Protein AF-A0A382IPY6-F1 (afdb_monomer)

pLDDT: mean 84.63, std 11.11, range [52.34, 98.12]

Organism: NCBI:txid408172

Mean predicted aligned error: 11.1 Å

Radius of gyration: 22.11 Å; Cα contacts (8 Å, |Δi|>4): 225; chains: 1; bounding box: 64×34×56 Å

Solvent-accessible surface area (backbone atoms only — not comparable to full-atom values): 12698 Å² total; per-residue (Å²): 108,67,72,32,62,79,67,72,49,85,87,79,86,59,93,62,86,59,96,55,80,51,84,59,73,62,84,53,70,57,33,46,62,53,41,63,72,75,54,78,49,58,56,37,76,43,97,85,42,88,95,40,75,36,71,43,48,19,74,46,72,48,49,79,37,86,94,57,70,85,46,74,49,70,42,64,50,92,81,42,51,45,97,88,67,49,75,57,55,73,65,58,55,49,50,51,55,51,52,39,29,32,57,91,66,66,30,90,61,35,71,77,49,42,84,41,90,67,36,49,52,37,35,72,45,36,57,62,63,59,76,40,61,91,35,89,91,43,44,75,71,54,46,70,66,43,78,84,59,80,54,30,56,33,88,86,39,57,88,90,38,41,36,38,55,5,70,69,64,52,50,63,75,51,36,58,47,34,70,78,37,59,84,50,39,88,70,62,90,84,57,50,72,67,56,54,50,52,50,44,51,51,55,41,61,69,74,103

InterPro domains:
  IPR000914 Solute-binding protein family 5 domain [PF00496] (55-114)
  IPR039424 Solute-binding protein family 5 [PTHR30290] (7-121)

Secondary structure (DSSP, 8-state):
-HHHHHTT------SS--S---TTT---HHHHHHHHHH---SEEE-TTSTTPEEESSEEEEEESSSSS-SSEEEEE-TT-B-TTSPBP-HHHHHHHHHHHT-GGG--TTGGGGTTSTTHHHHHHT-HHHHTTTT-TTS-HHHHHHHTT---S--TTSPTTSSTTT-GGG--HHHHHHHHH-GGGS---TTS-HHHHHHHHHHHHHHH-

Structure (mmCIF, N/CA/C/O backbone):
data_AF-A0A382IPY6-F1
#
_entry.id   AF-A0A382IPY6-F1
#
loop_
_atom_site.group_PDB
_atom_site.id
_atom_site.type_symbol
_atom_site.label_atom_id
_atom_site.label_alt_id
_atom_site.label_comp_id
_atom_site.label_asym_id
_atom_site.label_entity_id
_atom_site.label_seq_id
_atom_site.pdbx_PDB_ins_code
_atom_site.Cartn_x
_atom_site.Cartn_y
_atom_site.Cartn_z
_atom_site.occupancy
_atom_site.B_iso_or_equiv
_atom_site.auth_seq_id
_atom_site.auth_comp_id
_atom_site.auth_asym_id
_atom_site.auth_atom_id
_atom_site.pdbx_PDB_model_num
ATOM 1 N N . VAL A 1 1 ? -37.379 -1.242 15.398 1.00 81.25 1 VAL A N 1
ATOM 2 C CA . VAL A 1 1 ? -36.415 -0.281 15.981 1.00 81.25 1 VAL A CA 1
ATOM 3 C C . VAL A 1 1 ? -36.260 -0.552 17.468 1.00 81.25 1 VAL A C 1
ATOM 5 O O . VAL A 1 1 ? -35.141 -0.791 17.884 1.00 81.25 1 VAL A O 1
ATOM 8 N N . ASP A 1 2 ? -37.357 -0.687 18.213 1.00 89.94 2 ASP A N 1
ATOM 9 C CA . ASP A 1 2 ? -37.342 -0.942 19.667 1.00 89.94 2 ASP A CA 1
ATOM 10 C C . ASP A 1 2 ? -36.490 -2.154 20.086 1.00 89.94 2 ASP A C 1
ATOM 12 O O . ASP A 1 2 ? -35.597 -2.017 20.914 1.00 89.94 2 ASP A O 1
ATOM 16 N N . ILE A 1 3 ? -36.638 -3.301 19.409 1.00 91.69 3 ILE A N 1
ATOM 17 C CA . ILE A 1 3 ? -35.800 -4.496 19.653 1.00 91.69 3 ILE A CA 1
ATOM 18 C C . ILE A 1 3 ? -34.304 -4.212 19.434 1.00 91.69 3 ILE A C 1
ATOM 20 O O . ILE A 1 3 ? -33.456 -4.765 20.128 1.00 91.69 3 ILE A O 1
ATOM 24 N N . ALA A 1 4 ? -33.962 -3.384 18.444 1.00 89.88 4 ALA A N 1
ATOM 25 C CA . ALA A 1 4 ? -32.573 -3.046 18.157 1.00 89.88 4 ALA A CA 1
ATOM 26 C C . ALA A 1 4 ? -32.008 -2.113 19.235 1.00 89.88 4 ALA A C 1
ATOM 28 O O . ALA A 1 4 ? -30.905 -2.352 19.718 1.00 89.88 4 ALA A O 1
ATOM 29 N N . SER A 1 5 ? -32.791 -1.124 19.677 1.00 91.50 5 SER A N 1
ATOM 30 C CA . SER A 1 5 ? -32.428 -0.230 20.780 1.00 91.50 5 SER A CA 1
ATOM 31 C C . SER A 1 5 ? -32.221 -0.982 22.094 1.00 91.50 5 SER A C 1
ATOM 33 O O . SER A 1 5 ? -31.202 -0.781 22.747 1.00 91.50 5 SER A O 1
ATOM 35 N N . GLU A 1 6 ? -33.123 -1.899 22.450 1.00 95.50 6 GLU A N 1
ATOM 36 C CA . GLU A 1 6 ? -32.992 -2.731 23.656 1.00 95.50 6 GLU A CA 1
ATOM 37 C C . GLU A 1 6 ? -31.757 -3.642 23.617 1.00 95.50 6 GLU A C 1
ATOM 39 O O . GLU A 1 6 ? -31.146 -3.908 24.649 1.00 95.50 6 GLU A O 1
ATOM 44 N N . LYS A 1 7 ? -31.366 -4.109 22.425 1.00 95.69 7 LYS A N 1
ATOM 45 C CA . LYS A 1 7 ? -30.227 -5.019 22.227 1.00 95.69 7 LYS A CA 1
ATOM 46 C C . LYS A 1 7 ? -28.906 -4.318 21.897 1.00 95.69 7 LYS A C 1
ATOM 48 O O . LYS A 1 7 ? -27.921 -5.006 21.642 1.00 95.69 7 LYS A O 1
ATOM 53 N N . GLY A 1 8 ? -28.867 -2.985 21.861 1.00 94.94 8 GLY A N 1
ATOM 54 C CA . GLY A 1 8 ? -27.663 -2.231 21.485 1.00 94.94 8 GLY A CA 1
ATOM 55 C C . GLY A 1 8 ? -27.232 -2.427 20.024 1.00 94.94 8 GLY A C 1
ATOM 56 O O . GLY A 1 8 ? -26.053 -2.306 19.703 1.00 94.94 8 GLY A O 1
ATOM 57 N N . ILE A 1 9 ? -28.172 -2.753 19.135 1.00 94.56 9 ILE A N 1
ATOM 58 C CA . ILE A 1 9 ? -27.929 -2.942 17.703 1.00 94.56 9 ILE A CA 1
ATOM 59 C C . ILE A 1 9 ? -28.102 -1.601 16.989 1.00 94.56 9 ILE A C 1
ATOM 61 O O . ILE A 1 9 ? -29.184 -1.009 16.998 1.00 94.56 9 ILE A O 1
ATOM 65 N N . LEU A 1 10 ? -27.050 -1.151 16.307 1.00 90.88 10 LEU A N 1
ATOM 66 C CA . LEU A 1 10 ? -27.124 -0.006 15.406 1.00 90.88 10 LEU A CA 1
ATOM 67 C C . LEU A 1 10 ? -27.698 -0.440 14.050 1.00 90.88 10 LEU A C 1
ATOM 69 O O . LEU A 1 10 ? -27.112 -1.272 13.362 1.00 90.88 10 LEU A O 1
ATOM 73 N N . ILE A 1 11 ? -28.821 0.158 13.646 1.00 90.50 11 ILE A N 1
ATOM 74 C CA . ILE A 1 11 ? -29.360 0.027 12.286 1.00 90.50 11 ILE A CA 1
ATOM 75 C C . ILE A 1 11 ? -28.920 1.254 11.491 1.00 90.50 11 ILE A C 1
ATOM 77 O O . ILE A 1 11 ? -29.399 2.360 11.737 1.00 90.50 11 ILE A O 1
ATOM 81 N N . MET A 1 12 ? -28.014 1.055 10.537 1.00 87.12 12 MET A N 1
ATOM 82 C CA . MET A 1 12 ? -27.537 2.107 9.643 1.00 87.12 12 MET A CA 1
ATOM 83 C C . MET A 1 12 ? -28.140 1.916 8.249 1.00 87.12 12 MET A C 1
ATOM 85 O O . MET A 1 12 ? -27.999 0.857 7.643 1.00 87.12 12 MET A O 1
ATOM 89 N N . GLY A 1 13 ? -28.819 2.941 7.735 1.00 89.75 13 GLY A N 1
ATOM 90 C CA . GLY A 1 13 ? -29.305 2.944 6.358 1.00 89.75 13 GLY A CA 1
ATOM 91 C C . GLY A 1 13 ? -28.182 3.311 5.391 1.00 89.75 13 GLY A C 1
ATOM 92 O O . GLY A 1 13 ? -27.604 4.386 5.519 1.00 89.75 13 GLY A O 1
ATOM 93 N N . ASN A 1 14 ? -27.900 2.453 4.407 1.00 90.00 14 ASN A N 1
ATOM 94 C CA . ASN A 1 14 ? -26.855 2.713 3.409 1.00 90.00 14 ASN A CA 1
ATOM 95 C C . ASN A 1 14 ? -27.371 3.376 2.120 1.00 90.00 14 ASN A C 1
ATOM 97 O O . ASN A 1 14 ? -26.609 3.559 1.185 1.00 90.00 14 ASN A O 1
ATOM 101 N N . THR A 1 15 ? -28.652 3.754 2.057 1.00 88.94 15 THR A N 1
ATOM 102 C CA . THR A 1 15 ? -29.350 4.341 0.889 1.00 88.94 15 THR A CA 1
ATOM 103 C C . THR A 1 15 ? -29.477 3.421 -0.334 1.00 88.94 15 THR A C 1
ATOM 105 O O . THR A 1 15 ? -30.583 3.269 -0.845 1.00 88.94 15 THR A O 1
ATOM 108 N N . ALA A 1 16 ? -28.394 2.797 -0.800 1.00 89.06 16 ALA A N 1
ATOM 109 C CA . ALA A 1 16 ? -28.378 1.881 -1.938 1.00 89.06 16 ALA A CA 1
ATOM 110 C C . ALA A 1 16 ? -27.354 0.748 -1.746 1.00 89.06 16 ALA A C 1
ATOM 112 O O . ALA A 1 16 ? -26.519 0.784 -0.837 1.00 89.06 16 ALA A O 1
ATOM 113 N N . GLU A 1 17 ? -27.435 -0.256 -2.620 1.00 90.38 17 GLU A N 1
ATOM 114 C CA . GLU A 1 17 ? -26.480 -1.365 -2.671 1.00 90.38 17 GLU A CA 1
ATOM 115 C C . GLU A 1 17 ? -25.080 -0.872 -3.085 1.00 90.38 17 GLU A C 1
ATOM 117 O O . GLU A 1 17 ? -24.969 -0.105 -4.051 1.00 90.38 17 GLU A O 1
ATOM 122 N N . PRO A 1 18 ? -24.008 -1.300 -2.390 1.00 91.00 18 PRO A N 1
ATOM 123 C CA . PRO A 1 18 ? -22.642 -0.974 -2.777 1.00 91.00 18 PRO A CA 1
ATOM 124 C C . PRO A 1 18 ? -22.270 -1.673 -4.090 1.00 91.00 18 PRO A C 1
ATOM 126 O O . PRO A 1 18 ? -22.595 -2.840 -4.308 1.00 91.00 18 PRO A O 1
ATOM 129 N N . LYS A 1 19 ? -21.518 -0.992 -4.959 1.00 89.25 19 LYS A N 1
ATOM 130 C CA . LYS A 1 19 ? -21.015 -1.591 -6.213 1.00 89.25 19 LYS A CA 1
ATOM 131 C C . LYS A 1 19 ? -19.895 -2.610 -5.990 1.00 89.25 19 LYS A C 1
ATOM 133 O O . LYS A 1 19 ? -19.582 -3.392 -6.882 1.00 89.25 19 LYS A O 1
ATOM 138 N N . GLY A 1 20 ? -19.275 -2.574 -4.817 1.00 92.19 20 GLY A N 1
ATOM 139 C CA . GLY A 1 20 ? -18.195 -3.452 -4.397 1.00 92.19 20 GLY A CA 1
ATOM 140 C C . GLY A 1 20 ? -17.728 -3.082 -2.993 1.00 92.19 20 GLY A C 1
ATOM 141 O O . GLY A 1 20 ? -18.180 -2.092 -2.422 1.00 92.19 20 GLY A O 1
ATOM 142 N N . LEU A 1 21 ? -16.821 -3.882 -2.438 1.00 93.00 21 LEU A N 1
ATOM 143 C CA . LEU A 1 21 ? -16.282 -3.684 -1.085 1.00 93.00 21 LEU A CA 1
ATOM 144 C C . LEU A 1 21 ? -14.749 -3.674 -1.056 1.00 93.00 21 LEU A C 1
ATOM 146 O O . LEU A 1 21 ? -14.151 -3.765 0.011 1.00 93.00 21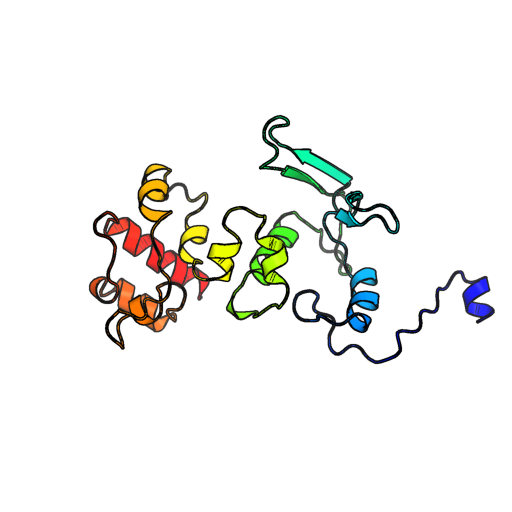 LEU A O 1
ATOM 150 N N . ASP A 1 22 ? -14.109 -3.574 -2.221 1.00 93.25 22 ASP A N 1
ATOM 151 C CA . ASP A 1 22 ? -12.658 -3.448 -2.310 1.00 93.25 22 ASP A CA 1
ATOM 152 C C . ASP A 1 22 ? -12.242 -1.996 -2.021 1.00 93.25 22 ASP A C 1
ATOM 154 O O . ASP A 1 22 ? -12.525 -1.116 -2.846 1.00 93.25 22 ASP A O 1
ATOM 158 N N . PRO A 1 23 ? -11.551 -1.730 -0.894 1.00 92.50 23 PRO A N 1
ATOM 159 C CA . PRO A 1 23 ? -11.191 -0.376 -0.482 1.00 92.50 23 PRO A CA 1
ATOM 160 C C . PRO A 1 23 ? -10.226 0.335 -1.436 1.00 92.50 23 PRO A C 1
ATOM 162 O O . PRO A 1 23 ? -10.088 1.550 -1.340 1.00 92.50 23 PRO A O 1
ATOM 165 N N . HIS A 1 24 ? -9.557 -0.378 -2.349 1.00 91.25 24 HIS A N 1
ATOM 166 C CA . HIS A 1 24 ? -8.677 0.246 -3.342 1.00 91.25 24 HIS A CA 1
ATOM 167 C C . HIS A 1 24 ? -9.353 0.506 -4.693 1.00 91.25 24 HIS A C 1
ATOM 169 O O . HIS A 1 24 ? -8.739 1.144 -5.545 1.00 91.25 24 HIS A O 1
ATOM 175 N N . ILE A 1 25 ? -10.578 0.025 -4.919 1.00 91.00 25 ILE A N 1
ATOM 176 C CA . ILE A 1 25 ? -11.289 0.189 -6.202 1.00 91.00 25 ILE A CA 1
ATOM 177 C C . ILE A 1 25 ? -12.480 1.131 -6.075 1.00 91.00 25 ILE A C 1
ATOM 179 O O . ILE A 1 25 ? -12.752 1.915 -6.980 1.00 91.00 25 ILE A O 1
ATOM 183 N N . VAL A 1 26 ? -13.222 1.049 -4.975 1.00 91.38 26 VAL A N 1
ATOM 184 C CA . VAL A 1 26 ? -14.436 1.851 -4.819 1.00 91.38 26 VAL A CA 1
ATOM 185 C C . VAL A 1 26 ? -14.116 3.277 -4.367 1.00 91.38 26 VAL A C 1
ATOM 187 O O . VAL A 1 26 ? -13.282 3.499 -3.494 1.00 91.38 26 VAL A O 1
ATOM 190 N N . SER A 1 27 ? -14.822 4.251 -4.939 1.00 86.56 27 SER A N 1
ATOM 191 C CA . SER A 1 27 ? -14.663 5.680 -4.623 1.00 86.56 27 SER A CA 1
ATOM 192 C C . SER A 1 27 ? -15.931 6.354 -4.100 1.00 86.56 27 SER A C 1
ATOM 194 O O . SER A 1 27 ? -15.937 7.543 -3.783 1.00 86.56 27 SER A O 1
ATOM 196 N N . GLY A 1 28 ? -17.018 5.593 -3.971 1.00 86.12 28 GLY A N 1
ATOM 197 C CA . GLY A 1 28 ? -18.291 6.098 -3.480 1.00 86.12 28 GLY A CA 1
ATOM 198 C C . GLY A 1 28 ? -18.363 6.211 -1.954 1.00 86.12 28 GLY A C 1
ATOM 199 O O . GLY A 1 28 ? -17.748 5.459 -1.189 1.00 86.12 28 GLY A O 1
ATOM 200 N N . VAL A 1 29 ? -19.173 7.172 -1.499 1.00 85.50 29 VAL A N 1
ATOM 201 C CA . VAL A 1 29 ? -19.476 7.386 -0.073 1.00 85.50 29 VAL A CA 1
ATOM 202 C C . VAL A 1 29 ? -20.266 6.207 0.510 1.00 85.50 29 VAL A C 1
ATOM 204 O O . VAL A 1 29 ? -20.050 5.829 1.658 1.00 85.50 29 VAL A O 1
ATOM 207 N N . LEU A 1 30 ? -21.151 5.600 -0.286 1.00 89.69 30 LEU A N 1
ATOM 208 C CA . LEU A 1 30 ? -22.014 4.491 0.134 1.00 89.69 30 LEU A CA 1
ATOM 209 C C . LEU A 1 30 ? -21.185 3.248 0.485 1.00 89.69 30 LEU A C 1
ATOM 211 O O . LEU A 1 30 ? -21.387 2.628 1.524 1.00 89.69 30 LEU A O 1
ATOM 215 N N . GLU A 1 31 ? -20.207 2.910 -0.352 1.00 92.25 31 GLU A N 1
ATOM 216 C CA . GLU A 1 31 ? -19.263 1.823 -0.100 1.00 92.25 31 GLU A CA 1
ATOM 217 C C . GLU A 1 31 ? -18.363 2.150 1.096 1.00 92.25 31 GLU A C 1
ATOM 219 O O . GLU A 1 31 ? -18.119 1.292 1.943 1.00 92.25 31 GLU A O 1
ATOM 224 N N . SER A 1 32 ? -17.925 3.410 1.214 1.00 88.88 32 SER A N 1
ATOM 225 C CA . SER A 1 32 ? -17.073 3.868 2.318 1.00 88.88 32 SER A CA 1
ATOM 226 C C . SER A 1 32 ? -17.712 3.667 3.695 1.00 88.88 32 SER A C 1
ATOM 228 O O . SER A 1 32 ? -16.995 3.356 4.646 1.00 88.88 32 SER A O 1
ATOM 230 N N . ASN A 1 33 ? -19.036 3.813 3.822 1.00 89.12 33 ASN A N 1
ATOM 231 C CA . ASN A 1 33 ? -19.747 3.561 5.082 1.00 89.12 33 ASN A CA 1
ATOM 232 C C . ASN A 1 33 ? -19.585 2.108 5.545 1.00 89.12 33 ASN A C 1
ATOM 234 O O . ASN A 1 33 ? -19.323 1.855 6.719 1.00 89.12 33 ASN A O 1
ATOM 238 N N . VAL A 1 34 ? -19.703 1.163 4.611 1.00 92.75 34 VAL A N 1
ATOM 239 C CA . VAL A 1 34 ? -19.561 -0.270 4.890 1.00 92.75 34 VAL A CA 1
ATOM 240 C C . VAL A 1 34 ? -18.090 -0.626 5.105 1.00 92.75 34 VAL A C 1
ATOM 242 O O . VAL A 1 34 ? -17.744 -1.288 6.077 1.00 92.75 34 VAL A O 1
ATOM 245 N N . ILE A 1 35 ? -17.195 -0.130 4.251 1.00 94.00 35 ILE A N 1
ATOM 246 C CA . ILE A 1 35 ? -15.755 -0.412 4.313 1.00 94.00 35 ILE A CA 1
ATOM 247 C C . ILE A 1 35 ? -15.137 0.068 5.624 1.00 94.00 35 ILE A C 1
ATOM 249 O O . ILE A 1 35 ? -14.343 -0.660 6.211 1.00 94.00 35 ILE A O 1
ATOM 253 N N . ARG A 1 36 ? -15.532 1.241 6.134 1.00 90.25 36 ARG A N 1
ATOM 254 C CA . ARG A 1 36 ? -15.065 1.744 7.440 1.00 90.25 36 ARG A CA 1
ATOM 255 C C . ARG A 1 36 ? -15.523 0.887 8.622 1.00 90.25 36 ARG A C 1
ATOM 257 O O . ARG A 1 36 ? -14.923 0.983 9.685 1.00 90.25 36 ARG A O 1
ATOM 264 N N . ALA A 1 37 ? -16.573 0.083 8.454 1.00 90.56 37 ALA A N 1
ATOM 265 C CA . ALA A 1 37 ? -17.007 -0.885 9.457 1.00 90.56 37 ALA A CA 1
ATOM 266 C C . ALA A 1 37 ? -16.286 -2.240 9.325 1.00 90.56 37 ALA A C 1
ATOM 268 O O . ALA A 1 37 ? -16.208 -2.980 10.302 1.00 90.56 37 ALA A O 1
ATOM 269 N N . LEU A 1 38 ? -15.775 -2.570 8.133 1.00 93.62 38 LEU A N 1
ATOM 270 C CA . LEU A 1 38 ? -15.114 -3.847 7.838 1.00 93.62 38 LEU A CA 1
ATOM 271 C C . LEU A 1 38 ? -13.589 -3.801 7.993 1.00 93.62 38 LEU A C 1
ATOM 273 O O . LEU A 1 38 ? -12.984 -4.812 8.341 1.00 93.62 38 LEU A O 1
ATOM 277 N N . PHE A 1 39 ? -12.970 -2.656 7.711 1.00 94.75 39 PHE A N 1
ATOM 278 C CA . PHE A 1 39 ? -11.520 -2.503 7.642 1.00 94.75 39 PHE A CA 1
ATOM 279 C C . PHE A 1 39 ? -11.015 -1.415 8.584 1.00 94.75 39 PHE A C 1
ATOM 281 O O . PHE A 1 39 ? -11.679 -0.410 8.835 1.00 94.75 39 PHE A O 1
ATOM 288 N N . GLU A 1 40 ? -9.781 -1.595 9.044 1.00 94.56 40 GLU A N 1
ATOM 289 C CA . GLU A 1 40 ? -9.090 -0.673 9.936 1.00 94.56 40 GLU A CA 1
ATOM 290 C C . GLU A 1 40 ? -7.685 -0.379 9.389 1.00 94.56 40 GLU A C 1
ATOM 292 O O . GLU A 1 40 ? -6.958 -1.285 8.985 1.00 94.56 40 GLU A O 1
ATOM 297 N N . GLY A 1 41 ? -7.302 0.900 9.350 1.00 94.88 41 GLY A N 1
ATOM 298 C CA . GLY A 1 41 ? -5.965 1.327 8.932 1.00 94.88 41 GLY A CA 1
ATOM 299 C C . GLY A 1 41 ? -4.948 1.320 10.079 1.00 94.88 41 GLY A C 1
ATOM 300 O O . GLY A 1 41 ? -5.257 0.973 11.219 1.00 94.88 41 GLY A O 1
ATOM 301 N N . LEU A 1 42 ? -3.721 1.780 9.803 1.00 96.94 42 LEU A N 1
ATOM 302 C CA . LEU A 1 42 ? -2.726 2.031 10.858 1.00 96.94 42 LEU A CA 1
ATOM 303 C C . LEU A 1 42 ? -3.249 3.057 11.875 1.00 96.94 42 LEU A C 1
ATOM 305 O O . LEU A 1 42 ? -3.145 2.847 13.082 1.00 96.94 42 LEU A O 1
ATOM 309 N N . VAL A 1 43 ? -3.832 4.146 11.371 1.00 95.75 43 VAL A N 1
ATOM 310 C CA . VAL A 1 43 ? -4.409 5.253 12.142 1.00 95.75 43 VAL A CA 1
ATOM 311 C C . VAL A 1 43 ? -5.742 5.685 11.528 1.00 95.75 43 VAL A C 1
ATOM 313 O O . VAL A 1 43 ? -5.986 5.459 10.341 1.00 95.75 43 VAL A O 1
ATOM 316 N N . GLY A 1 44 ? -6.596 6.319 12.328 1.00 93.00 44 GLY A N 1
ATOM 317 C CA . GLY A 1 44 ? -7.856 6.929 11.902 1.00 93.00 44 GLY A CA 1
ATOM 318 C C . GLY A 1 44 ? -7.819 8.455 11.989 1.00 93.00 44 GLY A C 1
ATOM 319 O O . GLY A 1 44 ? -7.032 9.026 12.739 1.00 93.00 44 GLY A O 1
ATOM 320 N N . ALA A 1 45 ? -8.686 9.136 11.242 1.00 90.56 45 ALA A N 1
ATOM 321 C CA . ALA A 1 45 ? -8.875 10.579 11.386 1.00 90.56 45 ALA A CA 1
ATOM 322 C C . ALA A 1 45 ? -9.774 10.889 12.593 1.00 90.56 45 ALA A C 1
ATOM 324 O O . ALA A 1 45 ? -10.757 10.185 12.837 1.00 90.56 45 ALA A O 1
ATOM 325 N N . HIS A 1 46 ? -9.475 11.958 13.332 1.00 93.50 46 HIS A N 1
ATOM 326 C CA . HIS A 1 46 ? -10.376 12.439 14.375 1.00 93.50 46 HIS A CA 1
ATOM 327 C C . HIS A 1 46 ? -11.672 12.991 13.747 1.00 93.50 46 HIS A C 1
ATOM 329 O O . HIS A 1 46 ? -11.597 13.789 12.815 1.00 93.50 46 HIS A O 1
ATOM 335 N N . PRO A 1 47 ? -12.865 12.651 14.272 1.00 90.12 47 PRO A N 1
ATOM 336 C CA . PRO A 1 47 ? -14.146 13.009 13.646 1.00 90.12 47 PRO A CA 1
ATOM 337 C C . PRO A 1 47 ? -14.454 14.516 13.629 1.00 90.12 47 PRO A C 1
ATOM 339 O O . PRO A 1 47 ? -15.385 14.947 12.960 1.00 90.12 47 PRO A O 1
ATOM 342 N N . SER A 1 48 ? -13.709 15.314 14.395 1.00 93.38 48 SER A N 1
ATOM 343 C CA . SER A 1 48 ? -13.939 16.761 14.547 1.00 93.38 48 SER A CA 1
ATOM 344 C C . SER A 1 48 ? -12.679 17.626 14.646 1.00 93.38 48 SER A C 1
ATOM 346 O O . SER A 1 48 ? -12.787 18.820 14.914 1.00 93.38 48 SER A O 1
ATOM 348 N N . LYS A 1 49 ? -11.480 17.046 14.502 1.00 94.69 49 LYS A N 1
ATOM 349 C CA . LYS A 1 49 ? -10.214 17.784 14.651 1.00 94.69 49 LYS A CA 1
ATOM 350 C C . LYS A 1 49 ? -9.269 17.425 13.518 1.00 94.69 49 LYS A C 1
ATOM 352 O O . LYS A 1 49 ? -8.674 16.350 13.521 1.00 94.69 49 LYS A O 1
ATOM 357 N N . ASP A 1 50 ? -9.110 18.345 12.585 1.00 91.94 50 ASP A N 1
ATOM 358 C CA . ASP A 1 50 ? -8.226 18.143 11.445 1.00 91.94 50 ASP A CA 1
ATOM 359 C C . ASP A 1 50 ? -6.771 17.959 11.891 1.00 91.94 50 ASP A C 1
ATOM 361 O O . ASP A 1 50 ? -6.314 18.542 12.877 1.00 91.94 50 ASP A O 1
ATOM 365 N N . GLY A 1 51 ? -6.045 17.096 11.179 1.00 88.06 51 GLY A N 1
ATOM 366 C CA . GLY A 1 51 ? -4.643 16.778 11.467 1.00 88.06 51 GLY A CA 1
ATOM 367 C C . GLY A 1 51 ? -4.410 15.920 12.716 1.00 88.06 51 GLY A C 1
ATOM 368 O O . GLY A 1 51 ? -3.272 15.539 12.983 1.00 88.06 51 GLY A O 1
ATOM 369 N N . VAL A 1 52 ? -5.457 15.576 13.474 1.00 93.81 52 VAL A N 1
ATOM 370 C CA . VAL A 1 52 ? -5.342 14.684 14.632 1.00 93.81 52 VAL A CA 1
ATOM 371 C C . VAL A 1 52 ? -5.578 13.241 14.196 1.00 93.81 52 VAL A C 1
ATOM 373 O O . VAL A 1 52 ? -6.671 12.876 13.761 1.00 93.81 52 VAL A O 1
ATOM 376 N N . ALA A 1 53 ? -4.546 12.413 14.353 1.00 93.62 53 ALA 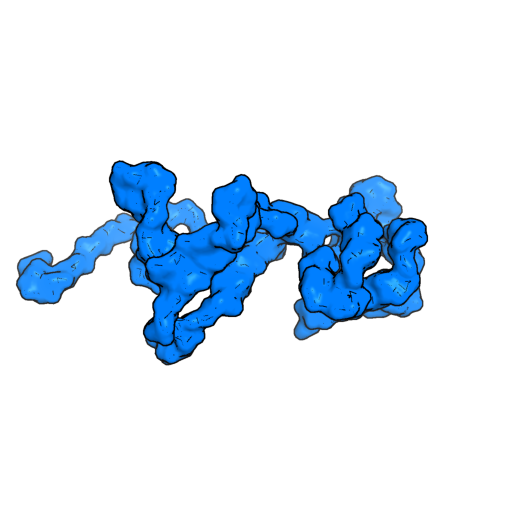A N 1
ATOM 377 C CA . ALA A 1 53 ? -4.619 10.976 14.134 1.00 93.62 53 ALA A CA 1
ATOM 378 C C . ALA A 1 53 ? -5.038 10.246 15.421 1.00 93.62 53 ALA A C 1
ATOM 380 O O . ALA A 1 53 ? -4.476 10.471 16.495 1.00 93.62 53 ALA A O 1
ATOM 381 N N . LEU A 1 54 ? -6.019 9.359 15.298 1.00 95.31 54 LEU A N 1
ATOM 382 C CA . LEU A 1 54 ? -6.446 8.411 16.320 1.00 95.31 54 LEU A CA 1
ATOM 383 C C . LEU A 1 54 ? -5.793 7.041 16.076 1.00 95.31 54 LEU A C 1
ATOM 385 O O . LEU A 1 54 ? -5.518 6.701 14.922 1.00 95.31 54 LEU A O 1
ATOM 389 N N . PRO A 1 55 ? -5.563 6.231 17.124 1.00 96.00 55 PRO A N 1
ATOM 390 C CA . PRO A 1 55 ? -5.130 4.849 16.950 1.00 96.00 55 PRO A CA 1
ATOM 391 C C . PRO A 1 55 ? -6.114 4.051 16.087 1.00 96.00 55 PRO A C 1
ATOM 393 O O . PRO A 1 55 ? -7.323 4.142 16.290 1.00 96.00 55 PRO A O 1
ATOM 396 N N . GLY A 1 56 ? -5.580 3.281 15.141 1.00 95.31 56 GLY A N 1
ATOM 397 C CA . GLY A 1 56 ? -6.268 2.153 14.511 1.00 95.31 56 GLY A CA 1
ATOM 398 C C . GLY A 1 56 ? -5.590 0.866 14.970 1.00 95.31 56 GLY A C 1
ATOM 399 O O . GLY A 1 56 ? -5.435 0.623 16.169 1.00 95.31 56 GLY A O 1
ATOM 400 N N . VAL A 1 57 ? -5.048 0.092 14.028 1.00 97.50 57 VAL A N 1
ATOM 401 C CA . VAL A 1 57 ? -4.202 -1.065 14.366 1.00 97.50 57 VAL A CA 1
ATOM 402 C C . VAL A 1 57 ? -2.898 -0.637 15.056 1.00 97.50 57 VAL A C 1
ATOM 404 O O . VAL A 1 57 ? -2.372 -1.367 15.903 1.00 97.50 57 VAL A O 1
ATOM 407 N N . ALA A 1 58 ? -2.361 0.544 14.729 1.00 98.12 58 ALA A N 1
ATOM 408 C CA . ALA A 1 58 ? -1.188 1.081 15.405 1.00 98.12 58 ALA A CA 1
ATOM 409 C C . ALA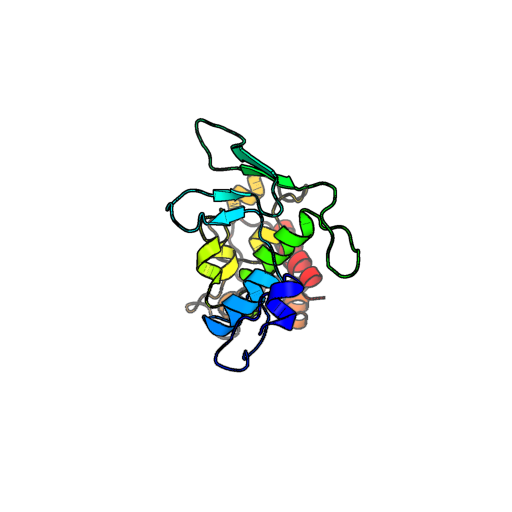 A 1 58 ? -1.577 1.762 16.726 1.00 98.12 58 ALA A C 1
ATOM 411 O O . ALA A 1 58 ? -2.295 2.759 16.757 1.00 98.12 58 ALA A O 1
ATOM 412 N N . THR A 1 59 ? -1.023 1.259 17.828 1.00 95.81 59 THR A N 1
ATOM 413 C CA . THR A 1 59 ? -1.231 1.796 19.188 1.00 95.81 59 THR A CA 1
ATOM 414 C C . THR A 1 59 ? -0.299 2.960 19.514 1.00 95.81 59 THR A C 1
ATOM 416 O O . THR A 1 59 ? -0.570 3.758 20.409 1.00 95.81 59 THR A O 1
ATOM 419 N N . LYS A 1 60 ? 0.828 3.049 18.803 1.00 96.56 60 LYS A N 1
ATOM 420 C CA . LYS A 1 60 ? 1.820 4.114 18.939 1.00 96.56 60 LYS A CA 1
ATOM 421 C C . LYS A 1 60 ? 2.552 4.298 17.621 1.00 96.56 60 LYS A C 1
ATOM 423 O O . LYS A 1 60 ? 2.879 3.314 16.962 1.00 96.56 60 LYS A O 1
ATOM 428 N N . TRP A 1 61 ? 2.888 5.535 17.292 1.00 96.62 61 TRP A N 1
ATOM 429 C CA . TRP A 1 61 ? 3.785 5.864 16.193 1.00 96.62 61 TRP A CA 1
ATOM 430 C C . TRP A 1 61 ? 4.726 6.990 16.603 1.00 96.62 61 TRP A C 1
ATOM 432 O O . TRP A 1 61 ? 4.399 7.801 17.471 1.00 96.62 61 TRP A O 1
ATOM 442 N N . TYR A 1 62 ? 5.933 6.988 16.055 1.00 96.50 62 TYR A N 1
ATOM 443 C CA . TYR A 1 62 ? 6.947 7.999 16.340 1.00 96.50 62 TYR A CA 1
ATOM 444 C C . TYR A 1 62 ? 7.940 8.079 15.184 1.00 96.50 62 TYR A C 1
ATOM 446 O O . TYR A 1 62 ? 8.187 7.058 14.531 1.00 96.50 62 TYR A O 1
ATOM 454 N N . PRO A 1 63 ? 8.511 9.265 14.924 1.00 96.62 63 PRO A N 1
ATOM 455 C CA . PRO A 1 63 ? 9.551 9.384 13.926 1.00 96.62 63 PRO A CA 1
ATOM 456 C C . PRO A 1 63 ? 10.828 8.697 14.423 1.00 96.62 63 PRO A C 1
ATOM 458 O O . PRO A 1 63 ? 11.116 8.694 15.623 1.00 96.62 63 PRO A O 1
ATOM 461 N N . VAL A 1 64 ? 11.609 8.132 13.505 1.00 95.88 64 VAL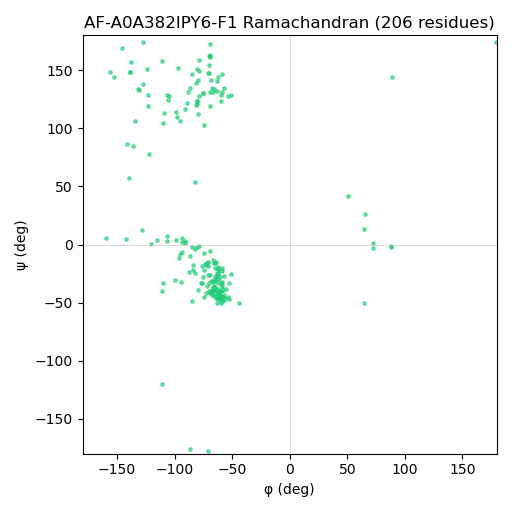 A N 1
ATOM 462 C CA . VAL A 1 64 ? 12.947 7.593 13.810 1.00 95.88 64 VAL A CA 1
ATOM 463 C C . VAL A 1 64 ? 13.887 8.724 14.228 1.00 95.88 64 VAL A C 1
ATOM 465 O O . VAL A 1 64 ? 14.668 8.569 15.165 1.00 95.88 64 VAL A O 1
ATOM 468 N N . ASN A 1 65 ? 13.763 9.882 13.574 1.00 93.88 65 ASN A N 1
ATOM 469 C CA . ASN A 1 65 ? 14.456 11.116 13.919 1.00 93.88 65 ASN A CA 1
ATOM 470 C C . ASN A 1 65 ? 13.435 12.241 14.161 1.00 93.88 65 ASN A C 1
ATOM 472 O O . ASN A 1 65 ? 12.690 12.620 13.261 1.00 93.88 65 ASN A O 1
ATOM 476 N N . SER A 1 66 ? 13.409 12.804 15.369 1.00 93.75 66 SER A N 1
ATOM 477 C CA . SER A 1 66 ? 12.478 13.880 15.733 1.00 93.75 66 SER A CA 1
ATOM 478 C C . SER A 1 66 ? 12.759 15.218 15.045 1.00 93.75 66 SER A C 1
ATOM 480 O O . SER A 1 66 ? 11.838 16.011 14.882 1.00 93.75 66 SER A O 1
ATOM 482 N N . GLU A 1 67 ? 14.004 15.481 14.649 1.00 94.94 67 GLU A N 1
ATOM 483 C CA . GLU A 1 67 ? 14.400 16.713 13.950 1.00 94.94 67 GLU A CA 1
ATOM 484 C C . GLU A 1 67 ? 14.117 16.632 12.445 1.00 94.94 67 GLU A C 1
ATOM 486 O O . GLU A 1 67 ? 13.922 17.649 11.780 1.00 94.94 67 GLU A O 1
ATOM 491 N N . ARG A 1 68 ? 14.068 15.408 11.908 1.00 92.31 68 ARG A N 1
ATOM 492 C CA . ARG A 1 68 ? 13.775 15.109 10.507 1.00 92.31 68 ARG A CA 1
ATOM 493 C C . ARG A 1 68 ? 12.797 13.928 10.433 1.00 92.31 68 ARG A C 1
ATOM 495 O O . ARG A 1 68 ? 13.233 12.788 10.296 1.00 92.31 68 ARG A O 1
ATOM 502 N N . PRO A 1 69 ? 11.482 14.178 10.548 1.00 88.31 69 PRO A N 1
ATOM 503 C CA . PRO A 1 69 ? 10.471 13.127 10.653 1.00 88.31 69 PRO A CA 1
ATOM 504 C C . PRO A 1 69 ? 10.075 12.551 9.280 1.00 88.31 69 PRO A C 1
ATOM 506 O O . PRO A 1 69 ? 8.896 12.536 8.924 1.00 88.31 69 PRO A O 1
ATOM 509 N N . ASP A 1 70 ? 11.053 12.098 8.490 1.00 91.56 70 ASP A N 1
ATOM 510 C CA . ASP A 1 70 ? 10.842 11.477 7.170 1.00 91.56 70 ASP A CA 1
ATOM 511 C C . ASP A 1 70 ? 10.748 9.941 7.212 1.00 91.56 70 ASP A C 1
ATOM 513 O O . ASP A 1 70 ? 10.390 9.315 6.216 1.00 91.56 70 ASP A O 1
ATOM 517 N N . GLU A 1 71 ? 10.994 9.336 8.374 1.00 95.38 71 GLU A N 1
ATOM 518 C CA . GLU A 1 71 ? 10.800 7.911 8.638 1.00 95.38 71 GLU A CA 1
ATOM 519 C C . GLU A 1 71 ? 10.023 7.716 9.943 1.00 95.38 71 GLU A C 1
ATOM 521 O O . GLU A 1 71 ? 10.337 8.335 10.962 1.00 95.38 71 GLU A O 1
ATOM 526 N N . TRP A 1 72 ? 9.011 6.846 9.919 1.00 95.38 72 TRP A N 1
ATOM 527 C CA . TRP A 1 72 ? 8.093 6.610 11.034 1.00 95.38 72 TRP A CA 1
ATOM 528 C C . TRP A 1 72 ? 8.007 5.127 11.380 1.00 95.38 72 TRP A C 1
ATOM 530 O O . TRP A 1 72 ? 7.887 4.279 10.499 1.00 95.38 72 TRP A O 1
ATOM 540 N N . ILE A 1 73 ? 7.998 4.824 12.677 1.00 97.19 73 ILE A N 1
ATOM 541 C CA . ILE A 1 73 ? 7.759 3.476 13.198 1.00 97.19 73 ILE A CA 1
ATOM 542 C C . ILE A 1 73 ? 6.350 3.417 13.773 1.00 97.19 73 ILE A C 1
ATOM 544 O O . ILE A 1 73 ? 6.009 4.212 14.648 1.00 97.19 73 ILE A O 1
ATOM 548 N N . PHE A 1 74 ? 5.567 2.429 13.342 1.00 97.88 74 PHE A N 1
ATOM 549 C CA . PHE A 1 74 ? 4.243 2.117 13.881 1.00 97.88 74 PHE A CA 1
ATOM 550 C C . PHE A 1 74 ? 4.304 0.836 14.721 1.00 97.88 74 PHE A C 1
ATOM 552 O O . PHE A 1 74 ? 4.794 -0.197 14.270 1.00 97.88 74 PHE A O 1
ATOM 559 N N . LYS A 1 75 ? 3.797 0.888 15.956 1.00 97.81 75 LYS A N 1
ATOM 560 C CA . LYS A 1 75 ? 3.649 -0.276 16.839 1.00 97.81 75 LYS A CA 1
ATOM 561 C C . LYS A 1 75 ? 2.239 -0.836 16.724 1.00 97.81 75 LYS A C 1
ATOM 563 O O . LYS A 1 75 ? 1.297 -0.246 17.254 1.00 97.81 75 LYS A O 1
ATOM 568 N N . LEU A 1 76 ? 2.113 -1.978 16.059 1.00 97.62 76 LEU A N 1
ATOM 569 C CA . LEU A 1 76 ? 0.841 -2.682 15.897 1.00 97.62 76 LEU A CA 1
ATOM 570 C C . LEU A 1 76 ? 0.382 -3.303 17.227 1.00 97.62 76 LEU A C 1
ATOM 572 O O . LEU A 1 76 ? 1.214 -3.703 18.051 1.00 97.62 76 LEU A O 1
ATOM 576 N N . ARG A 1 77 ? -0.935 -3.374 17.453 1.00 96.06 77 ARG A N 1
ATOM 577 C CA . ARG A 1 77 ? -1.506 -4.140 18.575 1.00 96.06 77 ARG A CA 1
ATOM 578 C C . ARG A 1 77 ? -1.174 -5.631 18.409 1.00 96.06 77 ARG A C 1
ATOM 580 O O . ARG A 1 77 ? -1.171 -6.149 17.297 1.00 96.06 77 ARG A O 1
ATOM 587 N N . LYS A 1 78 ? -0.852 -6.318 19.509 1.00 94.81 78 LYS A N 1
ATOM 588 C CA . LYS A 1 78 ? -0.349 -7.710 19.479 1.00 94.81 78 LYS A CA 1
ATOM 589 C C . LYS A 1 78 ? -1.429 -8.758 19.216 1.00 94.81 78 LYS A C 1
ATOM 591 O O . LYS A 1 78 ? -1.111 -9.891 18.886 1.00 94.81 78 LYS A O 1
ATOM 596 N N . ASP A 1 79 ? -2.677 -8.380 19.424 1.00 95.75 79 ASP A N 1
ATOM 597 C CA . ASP A 1 79 ? -3.876 -9.195 19.279 1.00 95.75 79 ASP A CA 1
ATOM 598 C C . ASP A 1 79 ? -4.591 -8.956 17.940 1.00 95.75 79 ASP A C 1
ATOM 600 O O . ASP A 1 79 ? -5.655 -9.533 17.714 1.00 95.75 79 ASP A O 1
ATOM 604 N N . ALA A 1 80 ? -4.016 -8.130 17.049 1.00 96.12 80 ALA A N 1
ATOM 605 C CA . ALA A 1 80 ? -4.583 -7.857 15.735 1.00 96.12 80 ALA A CA 1
ATOM 606 C C . ALA A 1 80 ? -4.716 -9.150 14.929 1.00 96.12 80 ALA A C 1
ATOM 608 O O . ALA A 1 80 ? -3.733 -9.848 14.682 1.00 96.12 80 ALA A O 1
ATOM 609 N N . GLN A 1 81 ? -5.937 -9.428 14.491 1.00 97.25 81 GLN A N 1
ATOM 610 C CA . GLN A 1 81 ? -6.276 -10.576 13.667 1.00 97.25 81 GLN A CA 1
ATOM 611 C C . GLN A 1 81 ? -7.265 -10.141 12.593 1.00 97.25 81 GLN A C 1
ATOM 613 O O . GLN A 1 81 ? -8.080 -9.238 12.807 1.00 97.25 81 GLN A O 1
ATOM 618 N N . TRP A 1 82 ? -7.189 -10.800 11.448 1.00 96.56 82 TRP A N 1
ATOM 619 C CA . TRP A 1 82 ? -8.243 -10.798 10.451 1.00 96.56 82 TRP A CA 1
ATOM 620 C C . TRP A 1 82 ? -9.464 -11.563 10.975 1.00 96.56 82 TRP A C 1
ATOM 622 O O . TRP A 1 82 ? -9.389 -12.321 11.943 1.00 96.56 82 TRP A O 1
ATOM 632 N N . SER A 1 83 ? -10.619 -11.364 10.343 1.00 96.38 83 SER A N 1
ATOM 633 C CA . SER A 1 83 ? -11.879 -11.996 10.761 1.00 96.38 83 SER A CA 1
ATOM 634 C C . SER A 1 83 ? -11.884 -13.524 10.631 1.00 96.38 83 SER A C 1
ATOM 636 O O . SER A 1 83 ? -12.733 -14.181 11.230 1.00 96.38 83 SER A O 1
ATOM 638 N N . ASP A 1 84 ? -10.935 -14.092 9.885 1.00 95.94 84 ASP A N 1
ATOM 639 C CA . ASP A 1 84 ? -10.693 -15.532 9.763 1.00 95.94 84 ASP A CA 1
ATOM 640 C C . ASP A 1 84 ? -9.795 -16.101 10.884 1.00 95.94 84 ASP A C 1
ATOM 642 O O . ASP A 1 84 ? -9.563 -17.308 10.937 1.00 95.94 84 ASP A O 1
ATOM 646 N N . GLY A 1 85 ? -9.302 -15.248 11.790 1.00 96.44 85 GLY A N 1
ATOM 647 C CA . GLY A 1 85 ? -8.394 -15.607 12.880 1.00 96.44 85 GLY A CA 1
ATOM 648 C C . GLY A 1 85 ? -6.908 -15.555 12.513 1.00 96.44 85 GLY A C 1
ATOM 649 O O . GLY A 1 85 ? -6.062 -15.785 13.378 1.00 96.44 85 GLY A O 1
ATOM 650 N N . THR A 1 86 ? -6.555 -15.231 11.266 1.00 96.25 86 THR A N 1
ATOM 651 C CA . THR A 1 86 ? -5.157 -15.060 10.859 1.00 96.25 86 THR A CA 1
ATOM 652 C C . THR A 1 86 ? -4.564 -13.836 11.553 1.00 96.25 86 THR A C 1
ATOM 654 O O . THR A 1 86 ? -5.153 -12.756 11.542 1.00 96.25 86 THR A O 1
ATOM 657 N N . ALA A 1 87 ? -3.384 -13.980 12.158 1.00 96.44 87 ALA A N 1
ATOM 658 C CA . ALA A 1 87 ? -2.695 -12.860 12.794 1.00 96.44 87 ALA A CA 1
ATOM 659 C C . ALA A 1 87 ? -2.327 -11.786 11.760 1.00 96.44 87 ALA A C 1
ATOM 661 O O . ALA A 1 87 ? -1.751 -12.095 10.719 1.00 96.44 87 ALA A O 1
ATOM 662 N N . LEU A 1 88 ? -2.629 -10.528 12.075 1.00 96.62 88 LEU A N 1
ATOM 663 C CA . LEU A 1 88 ? -2.304 -9.385 11.229 1.00 96.62 88 LEU A CA 1
ATOM 664 C C . LEU A 1 88 ? -0.887 -8.889 11.538 1.00 96.62 88 LEU A C 1
ATOM 666 O O . LEU A 1 88 ? -0.493 -8.725 12.696 1.00 96.62 88 LEU A O 1
ATOM 670 N N . THR A 1 89 ? -0.115 -8.628 10.489 1.00 92.12 89 THR A N 1
ATOM 671 C CA . THR A 1 89 ? 1.309 -8.288 10.545 1.00 92.12 89 THR A CA 1
ATOM 672 C C . THR A 1 89 ? 1.629 -7.001 9.779 1.00 92.12 89 THR A C 1
ATOM 674 O O . THR A 1 89 ? 0.787 -6.410 9.107 1.00 92.12 89 THR A O 1
ATOM 677 N N . ALA A 1 90 ? 2.880 -6.539 9.870 1.00 93.25 90 ALA A N 1
ATOM 678 C CA . ALA A 1 90 ? 3.347 -5.398 9.082 1.00 93.25 90 ALA A CA 1
ATOM 679 C C . ALA A 1 90 ? 3.344 -5.678 7.565 1.00 93.25 90 ALA A C 1
ATOM 681 O O . ALA A 1 90 ? 3.171 -4.747 6.778 1.00 93.25 90 ALA A O 1
ATOM 682 N N . GLU A 1 91 ? 3.489 -6.944 7.162 1.00 89.38 91 GLU A N 1
ATOM 683 C CA . GLU A 1 91 ? 3.480 -7.354 5.753 1.00 89.38 91 GLU A CA 1
ATOM 684 C C . GLU A 1 91 ? 2.112 -7.124 5.098 1.00 89.38 91 GLU A C 1
ATOM 686 O O . GLU A 1 91 ? 2.050 -6.771 3.925 1.00 89.38 91 GLU A O 1
ATOM 691 N N . ASP A 1 92 ? 1.014 -7.213 5.857 1.00 91.94 92 ASP A N 1
ATOM 692 C CA . ASP A 1 92 ? -0.333 -6.944 5.341 1.00 91.94 92 ASP A CA 1
ATOM 693 C C . ASP A 1 92 ? -0.500 -5.474 4.922 1.00 91.94 92 ASP A C 1
ATOM 695 O O . ASP A 1 92 ? -1.092 -5.164 3.885 1.00 91.94 92 ASP A O 1
ATOM 699 N N . PHE A 1 93 ? 0.081 -4.548 5.692 1.00 95.06 93 PHE A N 1
ATOM 700 C CA . PHE A 1 93 ? 0.106 -3.129 5.332 1.00 95.06 93 PHE A CA 1
ATOM 701 C C . PHE A 1 93 ? 1.032 -2.859 4.148 1.00 95.06 93 PHE A C 1
ATOM 703 O O . PHE A 1 93 ? 0.673 -2.074 3.267 1.00 95.06 93 PHE A O 1
ATOM 710 N N . LEU A 1 94 ? 2.197 -3.516 4.101 1.00 87.50 94 LEU A N 1
ATOM 711 C CA . LEU A 1 94 ? 3.109 -3.411 2.964 1.00 87.50 94 LEU A CA 1
ATOM 712 C C . LEU A 1 94 ? 2.421 -3.874 1.675 1.00 87.50 94 LEU A C 1
ATOM 714 O O . LEU A 1 94 ? 2.419 -3.135 0.689 1.00 87.50 94 LEU A O 1
ATOM 718 N N . PHE A 1 95 ? 1.776 -5.042 1.713 1.00 86.81 95 PHE A N 1
ATOM 719 C CA . PHE A 1 95 ? 0.965 -5.562 0.619 1.00 86.81 95 PHE A CA 1
ATOM 720 C C . PHE A 1 95 ? -0.127 -4.567 0.219 1.00 86.81 95 PHE A C 1
ATOM 722 O O . PHE A 1 95 ? -0.274 -4.268 -0.965 1.00 86.81 95 PHE A O 1
ATOM 729 N N . SER A 1 96 ? -0.862 -4.005 1.184 1.00 92.25 96 SER A N 1
ATOM 730 C CA . SER A 1 96 ? -1.925 -3.036 0.908 1.00 92.25 96 SER A CA 1
ATOM 731 C C . SER A 1 96 ? -1.397 -1.799 0.173 1.00 92.25 96 SER A C 1
ATOM 733 O O . SER A 1 96 ? -1.972 -1.388 -0.836 1.00 92.25 96 SER A O 1
ATOM 735 N N . PHE A 1 97 ? -0.281 -1.221 0.623 1.00 93.25 97 PHE A N 1
ATOM 736 C CA . PHE A 1 97 ? 0.321 -0.052 -0.023 1.00 93.25 97 PHE A CA 1
ATOM 737 C C . PHE A 1 97 ? 0.851 -0.371 -1.422 1.00 93.25 97 PHE A C 1
ATOM 739 O O . PHE A 1 97 ? 0.607 0.391 -2.359 1.00 93.25 97 PHE A O 1
ATOM 746 N N . GLN A 1 98 ? 1.522 -1.511 -1.590 1.00 84.88 98 GLN A N 1
ATOM 747 C CA . GLN A 1 98 ? 2.012 -1.963 -2.894 1.00 84.88 98 GLN A CA 1
ATOM 748 C C . GLN A 1 98 ? 0.864 -2.224 -3.868 1.00 84.88 98 GLN A C 1
ATOM 750 O O . GLN A 1 98 ? 0.914 -1.790 -5.019 1.00 84.88 98 GLN A O 1
ATOM 755 N N . ARG A 1 99 ? -0.198 -2.887 -3.402 1.00 86.19 99 ARG A N 1
ATOM 756 C CA . ARG A 1 99 ? -1.396 -3.150 -4.194 1.00 86.19 99 ARG A CA 1
ATOM 757 C C . ARG A 1 99 ? -2.033 -1.844 -4.648 1.00 86.19 99 ARG A C 1
ATOM 759 O O . ARG A 1 99 ? -2.265 -1.697 -5.841 1.00 86.19 99 ARG A O 1
ATOM 766 N N . LEU A 1 100 ? -2.268 -0.897 -3.735 1.00 90.56 100 LEU A N 1
ATOM 767 C CA . LEU A 1 100 ? -2.860 0.399 -4.077 1.00 90.56 100 LEU A CA 1
ATOM 768 C C . LEU A 1 100 ? -2.031 1.133 -5.138 1.00 90.56 100 LEU A C 1
ATOM 770 O O . LEU A 1 100 ? -2.579 1.636 -6.108 1.00 90.56 100 LEU A O 1
ATOM 774 N N . LEU A 1 101 ? -0.707 1.134 -4.990 1.00 86.19 101 LEU A N 1
ATOM 775 C CA . LEU A 1 101 ? 0.208 1.774 -5.932 1.00 86.19 101 LEU A CA 1
ATOM 776 C C . LEU A 1 101 ? 0.478 0.947 -7.203 1.00 86.19 101 LEU A C 1
ATOM 778 O O . LEU A 1 101 ? 1.223 1.402 -8.066 1.00 86.19 101 LEU A O 1
ATOM 782 N N . THR A 1 102 ? -0.089 -0.253 -7.354 1.00 79.19 102 THR A N 1
ATOM 783 C CA . THR A 1 102 ? 0.130 -1.076 -8.548 1.00 79.19 102 THR A CA 1
ATOM 784 C C . THR A 1 102 ? -0.555 -0.417 -9.752 1.00 79.19 102 THR A C 1
ATOM 786 O O . THR A 1 102 ? -1.782 -0.326 -9.768 1.00 79.19 102 THR A O 1
ATOM 789 N N . PRO A 1 103 ? 0.178 -0.027 -10.817 1.00 74.19 103 PRO A N 1
ATOM 790 C CA . PRO A 1 103 ? -0.412 0.718 -11.934 1.00 74.19 103 PRO A CA 1
ATOM 791 C C . PRO A 1 103 ? -1.547 -0.040 -12.641 1.00 74.19 103 PRO A C 1
ATOM 793 O O . PRO A 1 103 ? -2.497 0.561 -13.130 1.00 74.19 103 PRO A O 1
ATOM 796 N N . ALA A 1 104 ? -1.456 -1.375 -12.696 1.00 72.44 104 ALA A N 1
ATOM 797 C CA . ALA A 1 104 ? -2.469 -2.230 -13.314 1.00 72.44 104 ALA A CA 1
ATOM 798 C C . ALA A 1 104 ? -3.781 -2.304 -12.514 1.00 72.44 104 ALA A C 1
ATOM 800 O O . ALA A 1 104 ? -4.801 -2.686 -13.080 1.00 72.44 104 ALA A O 1
ATOM 801 N N . LEU A 1 105 ? -3.763 -1.939 -11.225 1.00 78.12 105 LEU A N 1
ATOM 802 C CA . LEU A 1 105 ? -4.978 -1.839 -10.418 1.00 78.12 105 LEU A CA 1
ATOM 803 C C . LEU A 1 105 ? -5.830 -0.633 -10.836 1.00 78.12 105 LEU A C 1
ATOM 805 O O . LEU A 1 105 ? -7.041 -0.667 -10.649 1.00 78.12 105 LEU A O 1
ATOM 809 N N . ALA A 1 106 ? -5.199 0.405 -11.405 1.00 79.81 106 ALA A N 1
ATOM 810 C CA . ALA A 1 106 ? -5.845 1.650 -11.818 1.00 79.81 106 ALA A CA 1
ATOM 811 C C . ALA A 1 106 ? -6.706 2.280 -10.703 1.00 79.81 106 ALA A C 1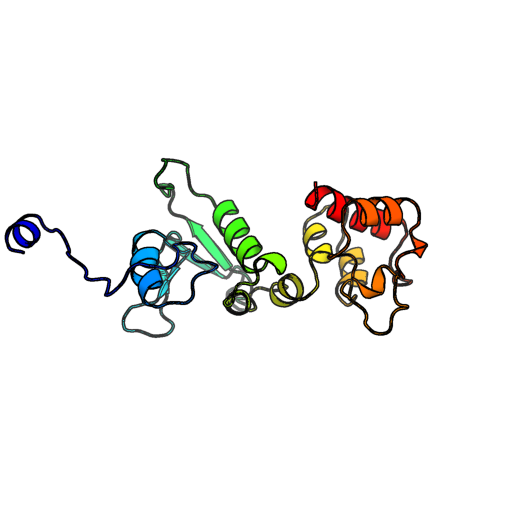
ATOM 813 O O . ALA A 1 106 ? -7.817 2.739 -10.954 1.00 79.81 106 ALA A O 1
ATOM 814 N N . SER A 1 107 ? -6.200 2.280 -9.463 1.00 87.12 107 SER A N 1
ATOM 815 C CA . SER A 1 107 ? -6.904 2.902 -8.342 1.00 87.12 107 SER A CA 1
ATOM 816 C C . SER A 1 107 ? -6.928 4.424 -8.483 1.00 87.12 107 SER A C 1
ATOM 818 O O . SER A 1 107 ? -5.884 5.058 -8.657 1.00 87.12 107 SER A O 1
ATOM 820 N N . ASP A 1 108 ? -8.109 5.019 -8.312 1.00 88.69 108 ASP A N 1
ATOM 821 C CA . ASP A 1 108 ? -8.286 6.474 -8.297 1.00 88.69 108 ASP A CA 1
ATOM 822 C C . ASP A 1 108 ? -7.530 7.149 -7.134 1.00 88.69 108 ASP A C 1
ATOM 824 O O . ASP A 1 108 ? -7.229 8.340 -7.200 1.00 88.69 108 ASP A O 1
ATOM 828 N N . TYR A 1 109 ? -7.192 6.402 -6.071 1.00 90.81 109 TYR A N 1
ATOM 829 C CA . TYR A 1 109 ? -6.605 6.941 -4.837 1.00 90.81 109 TYR A CA 1
ATOM 830 C C . TYR A 1 109 ? -5.114 6.655 -4.640 1.00 90.81 109 TYR A C 1
ATOM 832 O O . TYR A 1 109 ? -4.564 7.023 -3.600 1.00 90.81 109 TYR A O 1
ATOM 840 N N . SER A 1 110 ? -4.414 6.081 -5.623 1.00 90.75 110 SER A N 1
ATOM 841 C CA . SER A 1 110 ? -2.968 5.812 -5.521 1.00 90.75 110 SER A CA 1
ATOM 842 C C . SER A 1 110 ? -2.143 7.042 -5.131 1.00 90.75 110 SER A C 1
ATOM 844 O O . SER A 1 110 ? -1.154 6.933 -4.405 1.00 90.75 110 SER A O 1
ATOM 846 N N . PHE A 1 111 ? -2.570 8.231 -5.574 1.00 92.31 111 PHE A N 1
ATOM 847 C CA . PHE A 1 111 ? -1.897 9.497 -5.283 1.00 92.31 111 PHE A CA 1
ATOM 848 C C . PHE A 1 111 ? -1.838 9.828 -3.783 1.00 92.31 111 PHE A C 1
ATOM 850 O O . PHE A 1 111 ? -0.950 10.562 -3.355 1.00 92.31 111 PHE A O 1
ATOM 857 N N . MET A 1 112 ? -2.738 9.274 -2.961 1.00 93.00 112 MET A N 1
ATOM 858 C CA . MET A 1 112 ? -2.733 9.500 -1.512 1.00 93.00 112 MET A CA 1
ATOM 859 C C . MET A 1 112 ? -1.467 8.959 -0.839 1.00 93.00 112 MET A C 1
ATOM 861 O O . MET A 1 112 ? -1.071 9.459 0.212 1.00 93.00 112 MET A O 1
ATOM 865 N N . LEU A 1 113 ? -0.803 7.971 -1.446 1.00 94.50 113 LEU A N 1
ATOM 866 C CA . LEU A 1 113 ? 0.447 7.414 -0.933 1.00 94.50 113 LEU A CA 1
ATOM 867 C C . LEU A 1 113 ? 1.700 8.104 -1.483 1.00 94.50 113 LEU A C 1
ATOM 869 O O . LEU A 1 113 ? 2.801 7.732 -1.095 1.00 94.50 113 LEU A O 1
ATOM 873 N N . TYR A 1 114 ? 1.580 9.127 -2.333 1.00 92.94 114 TYR A N 1
ATOM 874 C CA . TYR A 1 114 ? 2.738 9.787 -2.958 1.00 92.94 114 TYR A CA 1
ATOM 875 C C . TYR A 1 114 ? 3.646 10.533 -1.974 1.00 92.94 114 TYR A C 1
ATOM 877 O O . TYR A 1 114 ? 4.798 10.819 -2.286 1.00 92.94 114 TYR A O 1
ATOM 885 N N . TYR A 1 115 ? 3.162 10.789 -0.760 1.00 91.44 115 TYR A N 1
ATOM 886 C CA . TYR A 1 115 ? 3.971 11.315 0.339 1.00 91.44 115 TYR A CA 1
ATOM 887 C C . TYR A 1 115 ? 4.972 10.290 0.894 1.00 91.44 115 TYR A C 1
ATOM 889 O O . TYR A 1 115 ? 5.900 10.660 1.612 1.00 91.44 115 TYR A O 1
ATOM 897 N N . ILE A 1 116 ? 4.809 9.006 0.563 1.00 92.38 116 ILE A N 1
ATOM 898 C CA . ILE A 1 116 ? 5.805 7.975 0.836 1.00 92.38 116 ILE A CA 1
ATOM 899 C C . ILE A 1 116 ? 6.895 8.085 -0.227 1.00 92.38 116 ILE A C 1
ATOM 901 O O . ILE A 1 116 ? 6.631 8.070 -1.431 1.00 92.38 116 ILE A O 1
ATOM 905 N N . LYS A 1 117 ? 8.147 8.162 0.227 1.00 85.38 117 LYS A N 1
ATOM 906 C CA . LYS A 1 117 ? 9.312 8.211 -0.655 1.00 85.38 117 LYS A CA 1
ATOM 907 C C . LYS A 1 117 ? 9.261 7.076 -1.692 1.00 85.38 117 LYS A C 1
ATOM 909 O O . LYS A 1 117 ? 9.132 5.911 -1.323 1.00 85.38 117 LYS A O 1
ATOM 914 N N . ASP A 1 118 ? 9.413 7.447 -2.964 1.00 81.31 118 ASP A N 1
ATOM 915 C CA . ASP A 1 118 ? 9.415 6.577 -4.153 1.00 81.31 118 ASP A CA 1
ATOM 916 C C . ASP A 1 118 ? 8.040 5.997 -4.571 1.00 81.31 118 ASP A C 1
ATOM 918 O O . ASP A 1 118 ? 7.956 5.289 -5.576 1.00 81.31 118 ASP A O 1
ATOM 922 N N . ALA A 1 119 ? 6.941 6.326 -3.879 1.00 86.94 119 ALA A N 1
ATOM 923 C CA . ALA A 1 119 ? 5.611 5.795 -4.199 1.00 86.94 119 ALA A CA 1
ATOM 924 C C . ALA A 1 119 ? 5.040 6.319 -5.527 1.00 86.94 119 ALA A C 1
ATOM 926 O O . ALA A 1 119 ? 4.475 5.552 -6.306 1.00 86.94 119 ALA A O 1
ATOM 927 N N . GLU A 1 120 ? 5.198 7.612 -5.816 1.00 85.75 120 GLU A N 1
ATOM 928 C CA . GLU A 1 120 ? 4.737 8.192 -7.082 1.00 85.75 120 GLU A CA 1
ATOM 929 C C . GLU A 1 120 ? 5.450 7.597 -8.302 1.00 85.75 120 GLU A C 1
ATOM 931 O O . GLU A 1 120 ? 4.751 7.124 -9.205 1.00 85.75 120 GLU A O 1
ATOM 936 N N . PRO A 1 121 ? 6.796 7.531 -8.331 1.00 72.62 121 PRO A N 1
ATOM 937 C CA . PRO A 1 121 ? 7.505 6.786 -9.361 1.00 72.62 121 PRO A CA 1
ATOM 938 C C . PRO A 1 121 ? 7.024 5.337 -9.478 1.00 72.62 121 PRO A C 1
ATOM 940 O O . PRO A 1 121 ? 6.767 4.889 -10.595 1.00 72.62 121 PRO A O 1
ATOM 943 N N . TYR A 1 122 ? 6.835 4.616 -8.363 1.00 74.38 122 TYR A N 1
ATOM 944 C CA . TYR A 1 122 ? 6.343 3.232 -8.389 1.00 74.38 122 TYR A CA 1
ATOM 945 C C . TYR A 1 122 ? 4.974 3.109 -9.076 1.00 74.38 122 TYR A C 1
ATOM 947 O O . TYR A 1 122 ? 4.808 2.259 -9.952 1.00 74.38 122 TYR A O 1
ATOM 955 N N . HIS A 1 123 ? 4.028 3.999 -8.754 1.00 80.50 123 HIS A N 1
ATOM 956 C CA . HIS A 1 123 ? 2.707 4.014 -9.389 1.00 80.50 123 HIS A CA 1
ATOM 957 C C . HIS A 1 123 ? 2.741 4.460 -10.855 1.00 80.50 123 HIS A C 1
ATOM 959 O O . HIS A 1 123 ? 1.938 3.990 -11.658 1.00 80.50 123 HIS A O 1
ATOM 965 N N . LYS A 1 124 ? 3.644 5.374 -11.226 1.00 74.88 124 LYS A N 1
ATOM 966 C CA . LYS A 1 124 ? 3.682 5.924 -12.587 1.00 74.88 124 LYS A CA 1
ATOM 967 C C . LYS A 1 124 ? 4.479 5.048 -13.553 1.00 74.88 124 LYS A C 1
ATOM 969 O O . LYS A 1 124 ? 3.964 4.736 -14.626 1.00 74.88 124 LYS A O 1
ATOM 974 N N . SER A 1 125 ? 5.688 4.617 -13.184 1.00 60.25 125 SER A N 1
ATOM 975 C CA . SER A 1 125 ? 6.642 4.089 -14.174 1.00 60.25 125 SER A CA 1
ATOM 976 C C . SER A 1 125 ? 7.773 3.183 -13.649 1.00 60.25 125 SER A C 1
ATOM 978 O O . SER A 1 125 ? 8.656 2.885 -14.444 1.00 60.25 125 SER A O 1
ATOM 980 N N . GLN A 1 126 ? 7.827 2.783 -12.365 1.00 62.25 126 GLN A N 1
ATOM 981 C CA . GLN A 1 126 ? 9.104 2.339 -11.755 1.00 62.25 126 GLN A CA 1
ATOM 982 C C . GLN A 1 126 ? 9.035 1.117 -10.812 1.00 62.25 126 GLN A C 1
ATOM 984 O O . GLN A 1 126 ? 9.486 1.149 -9.665 1.00 62.25 126 GLN A O 1
ATOM 989 N N . ARG A 1 127 ? 8.540 -0.018 -11.309 1.00 59.81 127 ARG A N 1
ATOM 990 C CA . ARG A 1 127 ? 8.596 -1.317 -10.611 1.00 59.81 127 ARG A CA 1
ATOM 991 C C . ARG A 1 127 ? 10.024 -1.858 -10.456 1.00 59.81 127 ARG A C 1
ATOM 993 O O . ARG A 1 127 ? 10.337 -2.427 -9.410 1.00 59.81 127 ARG A O 1
ATOM 1000 N N . SER A 1 128 ? 10.902 -1.662 -11.441 1.00 57.00 128 SER A N 1
ATOM 1001 C CA . SER A 1 128 ? 12.281 -2.184 -11.437 1.00 57.00 128 SER A CA 1
ATOM 1002 C C . SER A 1 128 ? 13.135 -1.672 -10.276 1.00 57.00 128 SER A C 1
ATOM 1004 O O . SER A 1 128 ? 14.037 -2.372 -9.823 1.00 57.00 128 SER A O 1
ATOM 1006 N N . TYR A 1 129 ? 12.843 -0.479 -9.759 1.00 57.16 129 TYR A N 1
ATOM 1007 C CA . TYR A 1 129 ? 13.629 0.164 -8.703 1.00 57.16 129 TYR A CA 1
ATOM 1008 C C . TYR A 1 129 ? 13.362 -0.415 -7.318 1.00 57.16 129 TYR A C 1
ATOM 1010 O O . TYR A 1 129 ? 14.272 -0.504 -6.494 1.00 57.16 129 TYR A O 1
ATOM 1018 N N . LEU A 1 130 ? 12.130 -0.859 -7.061 1.00 54.03 130 LEU A N 1
ATOM 1019 C CA . LEU A 1 130 ? 11.768 -1.443 -5.772 1.00 54.03 130 LEU A CA 1
ATOM 1020 C C . LEU A 1 130 ? 12.281 -2.868 -5.608 1.00 54.03 130 LEU A C 1
ATOM 1022 O O . LEU A 1 130 ? 12.677 -3.235 -4.506 1.00 54.03 130 LEU A O 1
ATOM 1026 N N . LEU A 1 131 ? 12.358 -3.643 -6.695 1.00 55.97 131 LEU A N 1
ATOM 1027 C CA . LEU A 1 131 ? 12.942 -4.989 -6.656 1.00 55.97 131 LEU A CA 1
ATOM 1028 C C . LEU A 1 131 ? 14.402 -4.972 -6.180 1.00 55.97 131 LEU A C 1
ATOM 1030 O O . LEU A 1 131 ? 14.925 -5.992 -5.737 1.00 55.97 131 LEU A O 1
ATOM 1034 N N . SER A 1 132 ? 15.050 -3.819 -6.277 1.00 58.09 132 SER A N 1
ATOM 1035 C CA . SER A 1 132 ? 16.436 -3.591 -5.908 1.00 58.09 132 SER A CA 1
ATOM 1036 C C . SER A 1 132 ? 16.630 -3.013 -4.503 1.00 58.09 132 SER A C 1
ATOM 1038 O O . SER A 1 132 ? 17.755 -2.985 -4.009 1.00 58.09 132 SER A O 1
ATOM 1040 N N . ARG A 1 133 ? 15.576 -2.544 -3.826 1.00 52.34 133 ARG A N 1
ATOM 1041 C CA . ARG A 1 133 ? 15.705 -1.931 -2.496 1.00 52.34 133 ARG A CA 1
ATOM 1042 C C . ARG A 1 133 ? 15.925 -3.021 -1.439 1.00 52.34 133 ARG A C 1
ATOM 1044 O O . ARG A 1 133 ? 15.178 -3.989 -1.391 1.00 52.34 133 ARG A O 1
ATOM 1051 N N . ASN A 1 134 ? 16.938 -2.849 -0.582 1.00 53.72 134 ASN A N 1
ATOM 1052 C CA . ASN A 1 134 ? 17.367 -3.821 0.444 1.00 53.72 134 ASN A CA 1
ATOM 1053 C C . ASN A 1 134 ? 17.909 -5.171 -0.077 1.00 53.72 134 ASN A C 1
ATOM 1055 O O . ASN A 1 134 ? 18.099 -6.096 0.711 1.00 53.72 134 ASN A O 1
ATOM 1059 N N . ASP A 1 135 ? 18.221 -5.291 -1.368 1.00 63.16 135 ASP A N 1
ATOM 1060 C CA . ASP A 1 135 ? 18.983 -6.438 -1.864 1.00 63.16 135 ASP A CA 1
ATOM 1061 C C . ASP A 1 135 ? 20.476 -6.217 -1.581 1.00 63.16 135 ASP A C 1
ATOM 1063 O O . ASP A 1 135 ? 21.054 -5.216 -1.999 1.00 63.16 135 ASP A O 1
ATOM 1067 N N . ALA A 1 136 ? 21.113 -7.154 -0.873 1.00 65.94 136 ALA A N 1
ATOM 1068 C CA . ALA A 1 136 ? 22.542 -7.092 -0.559 1.00 65.94 136 ALA A CA 1
ATOM 1069 C C . ALA A 1 136 ? 23.435 -7.026 -1.815 1.00 65.94 136 ALA A C 1
ATOM 1071 O O . ALA A 1 136 ? 24.554 -6.522 -1.749 1.00 65.94 136 ALA A O 1
ATOM 1072 N N . ASN A 1 137 ? 22.932 -7.489 -2.962 1.00 65.12 137 ASN A N 1
ATOM 1073 C CA . ASN A 1 137 ? 23.592 -7.404 -4.264 1.00 65.12 137 ASN A CA 1
ATOM 1074 C C . ASN A 1 137 ? 23.389 -6.046 -4.955 1.00 65.12 137 ASN A C 1
ATOM 1076 O O . ASN A 1 137 ? 23.929 -5.830 -6.034 1.00 65.12 137 ASN A O 1
ATOM 1080 N N . PHE A 1 138 ? 22.605 -5.140 -4.368 1.00 68.25 138 PHE A N 1
ATOM 1081 C CA . PHE A 1 138 ? 22.244 -3.841 -4.926 1.00 68.25 138 PHE A CA 1
ATOM 1082 C C . PHE A 1 138 ? 22.683 -2.731 -3.963 1.00 68.25 138 PHE A C 1
ATOM 1084 O O . PHE A 1 138 ? 21.918 -2.184 -3.167 1.00 68.25 138 PHE A O 1
ATOM 1091 N N . THR A 1 139 ? 23.985 -2.447 -4.000 1.00 71.69 139 THR A N 1
ATOM 1092 C CA . THR A 1 139 ? 24.659 -1.559 -3.046 1.00 71.69 139 THR A CA 1
ATOM 1093 C C . THR A 1 139 ? 24.254 -0.086 -3.215 1.00 71.69 139 THR A C 1
ATOM 1095 O O . THR A 1 139 ? 23.580 0.301 -4.175 1.00 71.69 139 THR A O 1
ATOM 1098 N N . LYS A 1 140 ? 24.697 0.786 -2.296 1.00 68.75 140 LYS A N 1
ATOM 1099 C CA . LYS A 1 140 ? 24.465 2.241 -2.396 1.00 68.75 140 LYS A CA 1
ATOM 1100 C C . LYS A 1 140 ? 25.048 2.833 -3.684 1.00 68.75 140 LYS A C 1
ATOM 1102 O O . LYS A 1 140 ? 24.476 3.768 -4.238 1.00 68.75 140 LYS A O 1
ATOM 1107 N N . GLU A 1 141 ? 26.154 2.277 -4.166 1.00 71.25 141 GLU A N 1
ATOM 1108 C CA . GLU A 1 141 ? 26.824 2.670 -5.406 1.00 71.25 141 GLU A CA 1
ATOM 1109 C C . GLU A 1 141 ? 25.972 2.321 -6.632 1.00 71.25 141 GLU A C 1
ATOM 1111 O O . GLU A 1 141 ? 25.861 3.125 -7.554 1.00 71.25 141 GLU A O 1
ATOM 1116 N N . TRP A 1 142 ? 25.305 1.162 -6.618 1.00 71.94 142 TRP A N 1
ATOM 1117 C CA . TRP A 1 142 ? 24.344 0.787 -7.659 1.00 71.94 142 TRP A CA 1
ATOM 1118 C C . TRP A 1 142 ? 23.091 1.659 -7.609 1.00 71.94 142 TRP A C 1
ATOM 1120 O O . TRP A 1 142 ? 22.596 2.107 -8.639 1.00 71.94 142 TRP A O 1
ATOM 1130 N N . TRP A 1 143 ? 22.584 1.963 -6.414 1.00 65.44 143 TRP A N 1
ATOM 1131 C CA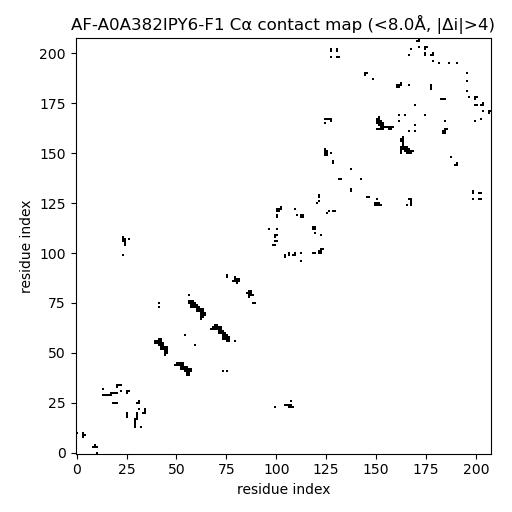 . TRP A 1 143 ? 21.458 2.886 -6.280 1.00 65.44 143 TRP A CA 1
ATOM 1132 C C . TRP A 1 143 ? 21.781 4.274 -6.850 1.00 65.44 143 TRP A C 1
ATOM 1134 O O . TRP A 1 143 ? 20.956 4.871 -7.540 1.00 65.44 143 TRP A O 1
ATOM 1144 N N . ALA A 1 144 ? 22.999 4.773 -6.622 1.00 69.69 144 ALA A N 1
ATOM 1145 C CA . ALA A 1 144 ? 23.439 6.061 -7.146 1.00 69.69 144 ALA A CA 1
ATOM 1146 C C . ALA A 1 144 ? 23.459 6.122 -8.684 1.00 69.69 144 ALA A C 1
ATOM 1148 O O . ALA A 1 144 ? 23.245 7.203 -9.228 1.00 69.69 144 ALA A O 1
ATOM 1149 N N . SER A 1 145 ? 23.683 4.999 -9.377 1.00 68.62 145 SER A N 1
ATOM 1150 C CA . SER A 1 145 ? 23.682 4.946 -10.846 1.00 68.62 145 SER A CA 1
ATOM 1151 C C . SER A 1 145 ? 22.289 4.789 -11.461 1.00 68.62 145 SER A C 1
ATOM 1153 O O . SER A 1 145 ? 22.120 5.069 -12.648 1.00 68.62 145 SER A O 1
ATOM 1155 N N . LEU A 1 146 ? 21.303 4.364 -10.668 1.00 68.62 146 LEU A N 1
ATOM 1156 C CA . LEU A 1 146 ? 19.974 3.994 -11.151 1.00 68.62 146 LEU A CA 1
ATOM 1157 C C . LEU A 1 146 ? 18.878 4.975 -10.753 1.00 68.62 146 LEU A C 1
ATOM 1159 O O . LEU A 1 146 ? 17.966 5.177 -11.537 1.00 68.62 146 LEU A O 1
ATOM 1163 N N . LYS A 1 147 ? 18.966 5.616 -9.586 1.00 63.66 147 LYS A N 1
ATOM 1164 C CA . LYS A 1 147 ? 17.900 6.468 -9.023 1.00 63.66 147 LYS A CA 1
ATOM 1165 C C . LYS A 1 147 ? 17.334 7.552 -9.961 1.00 63.66 147 LYS A C 1
ATOM 1167 O O . LYS A 1 147 ? 16.200 7.965 -9.767 1.00 63.66 147 LYS A O 1
ATOM 1172 N N . ASP A 1 148 ? 18.115 8.001 -10.946 1.00 59.88 148 ASP A N 1
ATOM 1173 C CA . ASP A 1 148 ? 17.741 9.059 -11.897 1.00 59.88 148 ASP A CA 1
ATOM 1174 C C . ASP A 1 148 ? 17.439 8.509 -13.307 1.00 59.88 148 ASP A C 1
ATOM 1176 O O . ASP A 1 148 ? 17.200 9.267 -14.247 1.00 59.88 148 ASP A O 1
ATOM 1180 N N . VAL A 1 149 ? 17.490 7.188 -13.486 1.00 66.00 149 VAL A N 1
ATOM 1181 C CA . VAL A 1 149 ? 17.155 6.522 -14.746 1.00 66.00 149 VAL A CA 1
ATOM 1182 C C . VAL A 1 149 ? 15.631 6.441 -14.856 1.00 66.00 149 VAL A C 1
ATOM 1184 O O . VAL A 1 149 ? 14.940 6.296 -13.847 1.00 66.00 149 VAL A O 1
ATOM 1187 N N . ASP A 1 150 ? 15.091 6.480 -16.070 1.00 63.53 150 ASP A N 1
ATOM 1188 C CA . ASP A 1 150 ? 13.702 6.101 -16.327 1.00 63.53 150 ASP A CA 1
ATOM 1189 C C . ASP A 1 150 ? 13.675 4.779 -17.102 1.00 63.53 150 ASP A C 1
ATOM 1191 O O . ASP A 1 150 ? 14.145 4.698 -18.238 1.00 63.53 150 ASP A O 1
ATOM 1195 N N . PHE A 1 151 ? 13.177 3.721 -16.458 1.00 73.25 151 PHE A N 1
ATOM 1196 C CA . PHE A 1 151 ? 12.937 2.424 -17.097 1.00 73.25 151 PHE A CA 1
ATOM 1197 C C . PHE A 1 151 ? 11.523 2.303 -17.679 1.00 73.25 151 PHE A C 1
ATOM 1199 O O . PHE A 1 151 ? 11.171 1.238 -18.196 1.00 73.25 151 PHE A O 1
ATOM 1206 N N . GLY A 1 152 ? 10.722 3.366 -17.602 1.00 69.44 152 GLY A N 1
ATOM 1207 C CA . GLY A 1 152 ? 9.399 3.454 -18.193 1.00 69.44 152 GLY A CA 1
ATOM 1208 C C . GLY A 1 152 ? 9.407 3.546 -19.726 1.00 69.44 152 GLY A C 1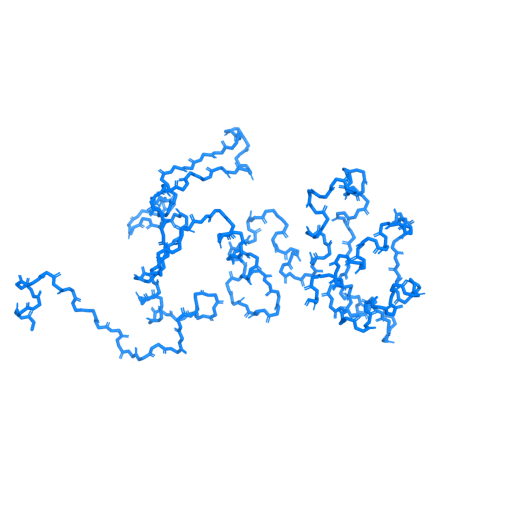
ATOM 1209 O O . GLY A 1 152 ? 10.458 3.454 -20.368 1.00 69.44 152 GLY A O 1
ATOM 1210 N N . PRO A 1 153 ? 8.213 3.675 -20.328 1.00 71.38 153 PRO A N 1
ATOM 1211 C CA . PRO A 1 153 ? 8.060 3.918 -21.757 1.00 71.38 153 PRO A CA 1
ATOM 1212 C C . PRO A 1 153 ? 8.768 5.209 -22.196 1.00 71.38 153 PRO A C 1
ATOM 1214 O O . PRO A 1 153 ? 8.550 6.271 -21.620 1.00 71.38 153 PRO A O 1
ATOM 1217 N N . ASP A 1 154 ? 9.552 5.130 -23.266 1.00 73.56 154 ASP A N 1
ATOM 1218 C CA . ASP A 1 154 ? 10.119 6.275 -23.978 1.00 73.56 154 ASP A CA 1
ATOM 1219 C C . ASP A 1 154 ? 9.432 6.403 -25.343 1.00 73.56 154 ASP A C 1
ATOM 1221 O O . ASP A 1 154 ? 9.715 5.645 -26.272 1.00 73.56 154 ASP A O 1
ATOM 1225 N N . GLU A 1 155 ? 8.533 7.380 -25.480 1.00 70.31 155 GLU A N 1
ATOM 1226 C CA . GLU A 1 155 ? 7.792 7.648 -26.723 1.00 70.31 155 GLU A CA 1
ATOM 1227 C C . GLU A 1 155 ? 8.705 8.034 -27.897 1.00 70.31 155 GLU A C 1
ATOM 1229 O O . GLU A 1 155 ? 8.309 7.929 -29.058 1.00 70.31 155 GLU A O 1
ATOM 1234 N N . LYS A 1 156 ? 9.943 8.465 -27.617 1.00 74.50 156 LYS A N 1
ATOM 1235 C CA . LYS A 1 156 ? 10.952 8.776 -28.639 1.00 74.50 156 LYS A CA 1
ATOM 1236 C C . LYS A 1 156 ? 11.750 7.542 -29.057 1.00 74.50 156 LYS A C 1
ATOM 1238 O O . LYS A 1 156 ? 12.526 7.612 -30.015 1.00 74.50 156 LYS A O 1
ATOM 1243 N N . ALA A 1 157 ? 11.603 6.419 -28.354 1.00 75.31 157 ALA A N 1
ATOM 1244 C CA . ALA A 1 157 ? 12.243 5.171 -28.727 1.00 75.31 157 ALA A CA 1
ATOM 1245 C C . ALA A 1 157 ? 11.612 4.592 -29.998 1.00 75.31 157 ALA A C 1
ATOM 1247 O O . ALA A 1 157 ? 10.449 4.822 -30.322 1.00 75.31 157 ALA A O 1
ATOM 1248 N N . LYS A 1 158 ? 12.394 3.795 -30.734 1.00 75.06 158 LYS A N 1
ATOM 1249 C CA . LYS A 1 158 ? 11.908 3.155 -31.958 1.00 75.06 158 LYS A CA 1
ATOM 1250 C C . LYS A 1 158 ? 10.708 2.263 -31.635 1.00 75.06 158 LYS A C 1
ATOM 1252 O O . LYS A 1 158 ? 10.811 1.391 -30.767 1.00 75.06 158 LYS A O 1
ATOM 1257 N N . GLU A 1 159 ? 9.619 2.446 -32.373 1.00 69.81 159 GLU A N 1
ATOM 1258 C CA . GLU A 1 159 ? 8.420 1.618 -32.270 1.00 69.81 159 GLU A CA 1
ATOM 1259 C C . GLU A 1 159 ? 8.787 0.129 -32.428 1.00 69.81 159 GLU A C 1
ATOM 1261 O O . GLU A 1 159 ? 9.534 -0.263 -33.332 1.00 69.81 159 GLU A O 1
ATOM 1266 N N . GLY A 1 160 ? 8.350 -0.696 -31.471 1.00 66.50 160 GLY A N 1
ATOM 1267 C CA . GLY A 1 160 ? 8.717 -2.115 -31.370 1.00 66.50 160 GLY A CA 1
ATOM 1268 C C . GLY A 1 160 ? 9.998 -2.429 -30.577 1.00 66.50 160 GLY A C 1
ATOM 1269 O O . GLY A 1 160 ? 10.323 -3.607 -30.403 1.00 66.50 160 GLY A O 1
ATOM 1270 N N . SER A 1 161 ? 10.721 -1.425 -30.067 1.00 78.69 161 SER A N 1
ATOM 1271 C CA . SER A 1 161 ? 11.770 -1.621 -29.050 1.00 78.69 161 SER A CA 1
ATOM 1272 C C . SER A 1 161 ? 11.170 -1.801 -27.652 1.00 78.69 161 SER A C 1
ATOM 1274 O O . SER A 1 161 ? 10.043 -1.384 -27.392 1.00 78.69 161 SER A O 1
ATOM 1276 N N . PHE A 1 162 ? 11.915 -2.410 -26.724 1.00 80.12 162 PHE A N 1
ATOM 1277 C CA . PHE A 1 162 ? 11.420 -2.574 -25.354 1.00 80.12 162 PHE A CA 1
ATOM 1278 C C . PHE A 1 162 ? 11.441 -1.266 -24.555 1.00 80.12 162 PHE A C 1
ATOM 1280 O O . PHE A 1 162 ? 10.643 -1.129 -23.637 1.00 80.12 162 PHE A O 1
ATOM 1287 N N . ASN A 1 163 ? 12.255 -0.274 -24.935 1.00 77.00 163 ASN A N 1
ATOM 1288 C CA . ASN A 1 163 ? 12.205 1.066 -24.333 1.00 77.00 163 ASN A CA 1
ATOM 1289 C C . ASN A 1 163 ? 10.908 1.800 -24.653 1.00 77.00 163 ASN A C 1
ATOM 1291 O O . ASN A 1 163 ? 10.427 2.524 -23.802 1.00 77.00 163 ASN A O 1
ATOM 1295 N N . PHE A 1 164 ? 10.310 1.575 -25.828 1.00 73.19 164 PHE A N 1
ATOM 1296 C CA . PHE A 1 164 ? 9.010 2.164 -26.169 1.00 73.19 164 PHE A CA 1
ATOM 1297 C C . PHE A 1 164 ? 7.889 1.695 -25.225 1.00 73.19 164 PHE A C 1
ATOM 1299 O O . PHE A 1 164 ? 6.894 2.382 -25.043 1.00 73.19 164 PHE A O 1
ATOM 1306 N N . ILE A 1 165 ? 8.054 0.515 -24.620 1.00 73.56 165 ILE A N 1
ATOM 1307 C CA . ILE A 1 165 ? 7.084 -0.097 -23.704 1.00 73.56 165 ILE A CA 1
ATOM 1308 C C . ILE A 1 165 ? 7.493 0.125 -22.236 1.00 73.56 165 ILE A C 1
ATOM 1310 O O . ILE A 1 165 ? 6.629 0.236 -21.374 1.00 73.56 165 ILE A O 1
ATOM 1314 N N . GLY A 1 166 ? 8.794 0.208 -21.953 1.00 79.44 166 GLY A N 1
ATOM 1315 C CA . GLY A 1 166 ? 9.369 0.244 -20.609 1.00 79.44 166 GLY A CA 1
ATOM 1316 C C . GLY A 1 166 ? 9.664 -1.156 -20.059 1.00 79.44 166 GLY A C 1
ATOM 1317 O O . GLY A 1 166 ? 8.924 -2.107 -20.315 1.00 79.44 166 GLY A O 1
ATOM 1318 N N . LEU A 1 167 ? 10.752 -1.290 -19.293 1.00 79.75 167 LEU A N 1
ATOM 1319 C CA . LEU A 1 167 ? 11.209 -2.553 -18.691 1.00 79.75 167 LEU A CA 1
ATOM 1320 C C . LEU A 1 167 ? 10.127 -3.163 -17.791 1.00 79.75 167 LEU A C 1
ATOM 1322 O O . LEU A 1 167 ? 9.887 -4.367 -17.828 1.00 79.75 167 LEU A O 1
ATOM 1326 N N . ASP A 1 168 ? 9.427 -2.300 -17.059 1.00 72.56 168 ASP A N 1
ATOM 1327 C CA . ASP A 1 168 ? 8.394 -2.639 -16.072 1.00 72.56 168 ASP A CA 1
ATOM 1328 C C . ASP A 1 168 ? 7.063 -3.086 -16.680 1.00 72.56 168 ASP A C 1
ATOM 1330 O O . ASP A 1 168 ? 6.142 -3.487 -15.966 1.00 72.56 168 ASP A O 1
ATOM 1334 N N . LYS A 1 169 ? 6.939 -2.974 -18.003 1.00 75.19 169 LYS A N 1
ATOM 1335 C CA . LYS A 1 169 ? 5.740 -3.321 -18.771 1.00 75.19 169 LYS A CA 1
ATOM 1336 C C . LYS A 1 169 ? 5.991 -4.498 -19.720 1.00 75.19 169 LYS A C 1
ATOM 1338 O O . LYS A 1 169 ? 5.110 -4.858 -20.502 1.00 75.19 169 LYS A O 1
ATOM 1343 N N . LEU A 1 170 ? 7.182 -5.100 -19.677 1.00 83.31 170 LEU A N 1
ATOM 1344 C CA . LEU A 1 170 ? 7.508 -6.275 -20.480 1.00 83.31 170 LEU A CA 1
ATOM 1345 C C . LEU A 1 170 ? 6.841 -7.527 -19.904 1.00 83.31 170 LEU A C 1
ATOM 1347 O O . LEU A 1 170 ? 6.988 -7.842 -18.729 1.00 83.31 170 LEU A O 1
ATOM 1351 N N . LYS A 1 171 ? 6.164 -8.292 -20.765 1.00 85.06 171 LYS A N 1
ATOM 1352 C CA . LYS A 1 171 ? 5.605 -9.609 -20.420 1.00 85.06 171 LYS A CA 1
ATOM 1353 C C . LYS A 1 171 ? 6.720 -10.633 -20.195 1.00 85.06 171 LYS A C 1
ATOM 1355 O O . LYS A 1 171 ? 7.811 -10.476 -20.745 1.00 85.06 171 LYS A O 1
ATOM 1360 N N . VAL A 1 172 ? 6.417 -11.751 -19.525 1.00 85.12 172 VAL A N 1
ATOM 1361 C CA . VAL A 1 172 ? 7.357 -12.878 -19.309 1.00 85.12 172 VAL A CA 1
ATOM 1362 C C . VAL A 1 172 ? 8.132 -13.245 -20.581 1.00 85.12 172 VAL A C 1
ATOM 1364 O O . VAL A 1 172 ? 9.359 -13.264 -20.575 1.00 85.12 172 VAL A O 1
ATOM 1367 N N . SER A 1 173 ? 7.445 -13.436 -21.711 1.00 89.81 173 SER A N 1
ATOM 1368 C CA . SER A 1 173 ? 8.089 -13.800 -22.983 1.00 89.81 173 SER A CA 1
ATOM 1369 C C . SER A 1 173 ? 9.027 -12.718 -23.538 1.00 89.81 173 SER A C 1
ATOM 1371 O O . SER A 1 173 ? 9.992 -13.022 -24.241 1.00 89.81 173 SER A O 1
ATOM 1373 N N . GLN A 1 174 ? 8.775 -11.444 -23.235 1.00 90.38 174 GLN A N 1
ATOM 1374 C CA . GLN A 1 174 ? 9.638 -10.324 -23.615 1.00 90.38 174 GLN A CA 1
ATOM 1375 C C . GLN A 1 174 ? 10.832 -10.206 -22.665 1.00 90.38 174 GLN A C 1
ATOM 1377 O O . GLN A 1 174 ? 11.945 -9.994 -23.141 1.00 90.38 174 GLN A O 1
ATOM 1382 N N . LEU A 1 175 ? 10.632 -10.423 -21.363 1.00 88.69 175 LEU A N 1
ATOM 1383 C CA . LEU A 1 175 ? 11.702 -10.481 -20.363 1.00 88.69 175 LEU A CA 1
ATOM 1384 C C . LEU A 1 175 ? 12.670 -11.639 -20.646 1.00 88.69 175 LEU A C 1
ATOM 1386 O O . LEU A 1 175 ? 13.881 -11.435 -20.655 1.00 88.69 175 LEU A O 1
ATOM 1390 N N . GLU A 1 176 ? 12.170 -12.825 -20.998 1.00 91.25 176 GLU A N 1
ATOM 1391 C CA . GLU A 1 176 ? 12.998 -13.970 -21.410 1.00 91.25 176 GLU A CA 1
ATOM 1392 C C . GLU A 1 176 ? 13.812 -13.677 -22.678 1.00 91.25 176 GLU A C 1
ATOM 1394 O O . GLU A 1 176 ? 14.973 -14.077 -22.803 1.00 91.25 176 GLU A O 1
ATOM 1399 N N . ARG A 1 177 ? 13.221 -12.953 -23.636 1.00 91.44 177 ARG A N 1
ATOM 1400 C CA . ARG A 1 177 ? 13.931 -12.490 -24.836 1.00 91.44 177 ARG A CA 1
ATOM 1401 C C . ARG A 1 177 ? 14.976 -11.432 -24.500 1.00 91.44 177 ARG A C 1
ATOM 1403 O O . ARG A 1 177 ? 16.064 -11.479 -25.070 1.00 91.44 177 ARG A O 1
ATOM 1410 N N . LEU A 1 178 ? 14.668 -10.507 -23.592 1.00 89.69 178 LEU A N 1
ATOM 1411 C CA . LEU A 1 178 ? 15.593 -9.471 -23.140 1.00 89.69 178 LEU A CA 1
ATOM 1412 C C . LEU A 1 178 ? 16.786 -10.077 -22.391 1.00 89.69 178 LEU A C 1
ATOM 1414 O O . LEU A 1 178 ? 17.918 -9.649 -22.607 1.00 89.69 178 LEU A O 1
ATOM 1418 N N . LEU A 1 179 ? 16.554 -11.128 -21.599 1.00 89.56 179 LEU A N 1
ATOM 1419 C CA . LEU A 1 179 ? 17.602 -11.884 -20.914 1.00 89.56 179 LEU A CA 1
ATOM 1420 C C . LEU A 1 179 ? 18.584 -12.522 -21.909 1.00 89.56 179 LEU A C 1
ATOM 1422 O O . LEU A 1 179 ? 19.794 -12.474 -21.709 1.00 89.56 179 LEU A O 1
ATOM 1426 N N . LYS A 1 180 ? 18.070 -13.070 -23.019 1.00 89.75 180 LYS A N 1
ATOM 1427 C CA . LYS A 1 180 ? 18.885 -13.654 -24.102 1.00 89.75 180 LYS A CA 1
ATOM 1428 C C . LYS A 1 180 ? 19.553 -12.600 -24.989 1.00 89.75 180 LYS A C 1
ATOM 1430 O O . LYS A 1 180 ? 20.590 -12.871 -25.588 1.00 89.75 180 LYS A O 1
ATOM 1435 N N . LYS A 1 181 ? 18.951 -11.414 -25.120 1.00 88.31 181 LYS A N 1
ATOM 1436 C CA . LYS A 1 181 ? 19.420 -10.335 -25.997 1.00 88.31 181 LYS A CA 1
ATOM 1437 C C . LYS A 1 181 ? 19.226 -8.969 -25.336 1.00 88.31 181 LYS A C 1
ATOM 1439 O O . LYS A 1 181 ? 18.254 -8.265 -25.603 1.00 88.31 181 LYS A O 1
ATOM 1444 N N . SER A 1 182 ? 20.217 -8.569 -24.537 1.00 84.12 182 SER A N 1
ATOM 1445 C CA . SER A 1 182 ? 20.212 -7.308 -23.777 1.00 84.12 182 SER A CA 1
ATOM 1446 C C . SER A 1 182 ? 20.043 -6.058 -24.657 1.00 84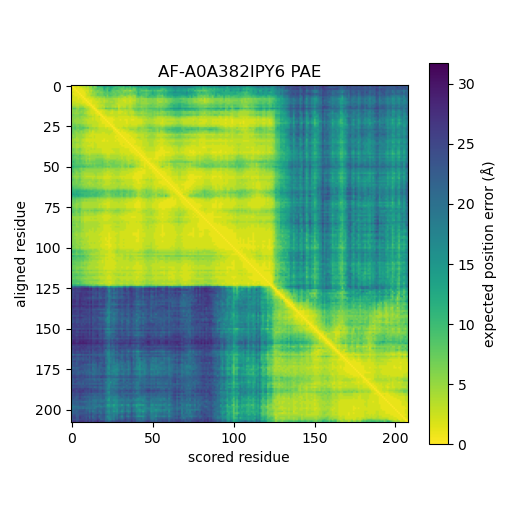.12 182 SER A C 1
ATOM 1448 O O . SER A 1 182 ? 19.448 -5.085 -24.207 1.00 84.12 182 SER A O 1
ATOM 1450 N N . SER A 1 183 ? 20.461 -6.100 -25.931 1.00 83.25 183 SER A N 1
ATOM 1451 C CA . SER A 1 183 ? 20.327 -4.985 -26.886 1.00 83.25 183 SER A CA 1
ATOM 1452 C C . SER A 1 183 ? 18.894 -4.664 -27.324 1.00 83.25 183 SER A C 1
ATOM 1454 O O . SER A 1 183 ? 18.685 -3.687 -28.039 1.00 83.25 183 SER A O 1
ATOM 1456 N N . LEU A 1 184 ? 17.901 -5.465 -26.917 1.00 84.88 184 LEU A N 1
ATOM 1457 C CA . LEU A 1 184 ? 16.482 -5.155 -27.133 1.00 84.88 184 LEU A CA 1
ATOM 1458 C C . LEU A 1 184 ? 15.985 -4.004 -26.247 1.00 84.88 184 LEU A C 1
ATOM 1460 O O . LEU A 1 184 ? 14.934 -3.432 -26.537 1.00 84.88 184 LEU A O 1
ATOM 1464 N N . PHE A 1 185 ? 16.752 -3.667 -25.207 1.00 84.94 185 PHE A N 1
ATOM 1465 C CA . PHE A 1 185 ? 16.551 -2.512 -24.348 1.00 84.94 185 PHE A CA 1
ATOM 1466 C C . PHE A 1 185 ? 17.824 -1.653 -24.376 1.00 84.94 185 PHE A C 1
ATOM 1468 O O . PHE A 1 185 ? 18.938 -2.144 -24.202 1.00 84.94 185 PHE A O 1
ATOM 1475 N N . LYS A 1 186 ? 17.680 -0.359 -24.634 1.00 84.38 186 LYS A N 1
ATOM 1476 C CA . LYS A 1 186 ? 18.731 0.642 -24.536 1.00 84.38 186 LYS A CA 1
ATOM 1477 C C . LYS A 1 186 ? 18.970 0.907 -23.059 1.00 84.38 186 LYS A C 1
ATOM 1479 O O . LYS A 1 186 ? 18.185 1.582 -22.401 1.00 84.38 186 LYS A O 1
ATOM 1484 N N . TRP A 1 187 ? 20.047 0.327 -22.559 1.00 81.75 187 TRP A N 1
ATOM 1485 C CA . TRP A 1 187 ? 20.500 0.528 -21.195 1.00 81.75 187 TRP A CA 1
ATOM 1486 C C . TRP A 1 187 ? 21.360 1.787 -21.097 1.00 81.75 187 TRP A C 1
ATOM 1488 O O . TRP A 1 187 ? 22.106 2.077 -22.038 1.00 81.75 187 TRP A O 1
ATOM 1498 N N . PRO A 1 188 ? 21.312 2.503 -19.967 1.00 76.12 188 PRO A N 1
ATOM 1499 C CA . PRO A 1 188 ? 22.279 3.549 -19.680 1.00 76.12 188 PRO A CA 1
ATOM 1500 C C . PRO A 1 188 ? 23.713 2.998 -19.668 1.00 76.12 188 PRO A C 1
ATOM 1502 O O . PRO A 1 188 ? 23.959 1.854 -19.272 1.00 76.12 188 PRO A O 1
ATOM 1505 N N . GLU A 1 189 ? 24.672 3.819 -20.094 1.00 78.50 189 GLU A N 1
ATOM 1506 C CA . GLU A 1 189 ? 26.084 3.421 -20.202 1.00 78.50 189 GLU A CA 1
ATOM 1507 C C . GLU A 1 189 ? 26.706 3.086 -18.841 1.00 78.50 189 GLU A C 1
ATOM 1509 O O . GLU A 1 189 ? 27.556 2.205 -18.746 1.00 78.50 189 GLU A O 1
ATOM 1514 N N . ASN A 1 190 ? 26.225 3.731 -17.776 1.00 75.62 190 ASN A N 1
ATOM 1515 C CA . ASN A 1 190 ? 26.666 3.541 -16.395 1.00 75.62 190 ASN A CA 1
ATOM 1516 C C . ASN A 1 190 ? 26.060 2.302 -15.703 1.00 75.62 190 ASN A C 1
ATOM 1518 O O . ASN A 1 190 ? 26.397 2.023 -14.553 1.00 75.62 190 ASN A O 1
ATOM 1522 N N . VAL A 1 191 ? 25.174 1.558 -16.372 1.00 77.62 191 VAL A N 1
ATOM 1523 C CA . VAL A 1 191 ? 24.565 0.335 -15.829 1.00 77.62 191 VAL A CA 1
ATOM 1524 C C . VAL A 1 191 ? 25.310 -0.874 -16.387 1.00 77.62 191 VAL A C 1
ATOM 1526 O O . VAL A 1 191 ? 25.248 -1.128 -17.591 1.00 77.62 191 VAL A O 1
ATOM 1529 N N . SER A 1 192 ? 26.001 -1.635 -15.534 1.00 84.00 192 SER A N 1
ATOM 1530 C CA . SER A 1 192 ? 26.804 -2.795 -15.952 1.00 84.00 192 SER A CA 1
ATOM 1531 C C . SER A 1 192 ? 25.951 -3.980 -16.421 1.00 84.00 192 SER A C 1
ATOM 1533 O O . SER A 1 192 ? 24.761 -4.065 -16.119 1.00 84.00 192 SER A O 1
ATOM 1535 N N . SER A 1 193 ? 26.543 -4.924 -17.156 1.00 85.31 193 SER A N 1
ATOM 1536 C CA . SER A 1 193 ? 25.858 -6.134 -17.642 1.00 85.31 193 SER A CA 1
ATOM 1537 C C . SER A 1 193 ? 25.202 -6.950 -16.531 1.00 85.31 193 SER A C 1
ATOM 1539 O O . SER A 1 193 ? 24.096 -7.460 -16.713 1.00 85.31 193 SER A O 1
ATOM 1541 N N . GLU A 1 194 ? 25.855 -7.037 -15.378 1.00 84.81 194 GLU A N 1
ATOM 1542 C CA . GLU A 1 194 ? 25.406 -7.799 -14.213 1.00 84.81 194 GLU A CA 1
ATOM 1543 C C . GLU A 1 194 ? 24.147 -7.163 -13.616 1.00 84.81 194 GLU A C 1
ATOM 1545 O O . GLU A 1 194 ? 23.164 -7.854 -13.339 1.00 84.81 194 GLU A O 1
ATOM 1550 N N . ILE A 1 195 ? 24.132 -5.828 -13.511 1.00 80.69 195 ILE A N 1
ATOM 1551 C CA . ILE A 1 195 ? 22.973 -5.060 -13.043 1.00 80.69 195 ILE A CA 1
ATOM 1552 C C . ILE A 1 195 ? 21.784 -5.278 -13.980 1.00 80.69 195 ILE A C 1
ATOM 1554 O O . ILE A 1 195 ? 20.676 -5.558 -13.524 1.00 80.69 195 ILE A O 1
ATOM 1558 N N . ARG A 1 196 ? 22.018 -5.203 -15.298 1.00 86.81 196 ARG A N 1
ATOM 1559 C CA . ARG A 1 196 ? 20.977 -5.420 -16.318 1.00 86.81 196 ARG A CA 1
ATOM 1560 C C . ARG A 1 196 ? 20.350 -6.802 -16.167 1.00 86.81 196 ARG A C 1
ATOM 1562 O O . ARG A 1 196 ? 19.129 -6.916 -16.143 1.00 86.81 196 ARG A O 1
ATOM 1569 N N . GLN A 1 197 ? 21.171 -7.847 -16.039 1.00 87.62 197 GLN A N 1
ATOM 1570 C CA . GLN A 1 197 ? 20.682 -9.216 -15.853 1.00 87.62 197 GLN A CA 1
ATOM 1571 C C . GLN A 1 197 ? 19.884 -9.369 -14.557 1.00 87.62 197 GLN A C 1
ATOM 1573 O O . GLN A 1 197 ? 18.801 -9.951 -14.585 1.00 87.62 197 GLN A O 1
ATOM 1578 N N . SER A 1 198 ? 20.375 -8.809 -13.448 1.00 84.88 198 SER A N 1
ATOM 1579 C CA . SER A 1 198 ? 19.679 -8.844 -12.158 1.00 84.88 198 SER A CA 1
ATOM 1580 C C . SER A 1 198 ? 18.307 -8.162 -12.230 1.00 84.88 198 SER A C 1
ATOM 1582 O O . SER A 1 198 ? 17.306 -8.746 -11.813 1.00 84.88 198 SER A O 1
ATOM 1584 N N . LEU A 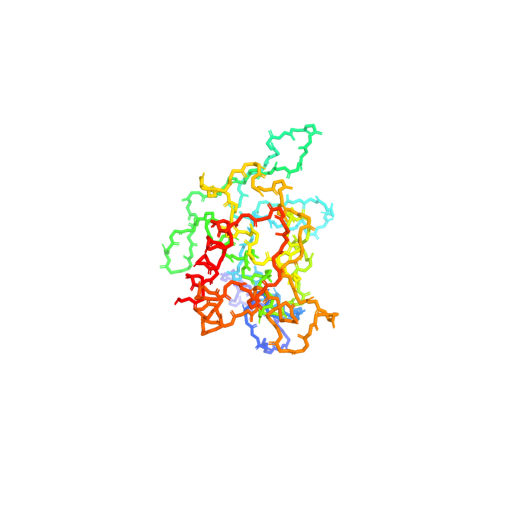1 199 ? 18.222 -6.982 -12.856 1.00 81.75 199 LEU A N 1
ATOM 1585 C CA . LEU A 1 199 ? 16.961 -6.262 -13.071 1.00 81.75 199 LEU A CA 1
ATOM 1586 C C . LEU A 1 199 ? 15.968 -7.069 -13.918 1.00 81.75 199 LEU A C 1
ATOM 1588 O O . LEU A 1 199 ? 14.794 -7.171 -13.558 1.00 81.75 199 LEU A O 1
ATOM 1592 N N . ILE A 1 200 ? 16.423 -7.684 -15.015 1.00 87.31 200 ILE A N 1
ATOM 1593 C CA . ILE A 1 200 ? 15.566 -8.526 -15.866 1.00 87.31 200 ILE A CA 1
ATOM 1594 C C . ILE A 1 200 ? 15.058 -9.742 -15.081 1.00 87.31 200 ILE A C 1
ATOM 1596 O O . ILE A 1 200 ? 13.863 -10.033 -15.107 1.00 87.31 200 ILE A O 1
ATOM 1600 N N . MET A 1 201 ? 15.946 -10.437 -14.364 1.00 85.00 201 MET A N 1
ATOM 1601 C CA . MET A 1 201 ? 15.603 -11.633 -13.588 1.00 85.00 201 MET A CA 1
ATOM 1602 C C . MET A 1 201 ? 14.619 -11.332 -12.465 1.00 85.00 201 MET A C 1
ATOM 1604 O O . MET A 1 201 ? 13.670 -12.084 -12.259 1.00 85.00 201 MET A O 1
ATOM 1608 N N . LYS A 1 202 ? 14.802 -10.215 -11.762 1.00 80.31 202 LYS A N 1
ATOM 1609 C CA . LYS A 1 202 ? 13.872 -9.774 -10.724 1.00 80.31 202 LYS A CA 1
ATOM 1610 C C . LYS A 1 202 ? 12.490 -9.473 -11.294 1.00 80.31 202 LYS A C 1
ATOM 1612 O O . LYS A 1 202 ? 11.497 -9.925 -10.729 1.00 80.31 202 LYS A O 1
ATOM 1617 N N . ASN A 1 203 ? 12.413 -8.762 -12.421 1.00 79.00 203 ASN A N 1
ATOM 1618 C CA . ASN A 1 203 ? 11.132 -8.500 -13.080 1.00 79.00 203 ASN A CA 1
ATOM 1619 C C . ASN A 1 203 ? 10.453 -9.797 -13.527 1.00 79.00 203 ASN A C 1
ATOM 1621 O O . ASN A 1 203 ? 9.250 -9.948 -13.335 1.00 79.00 203 ASN A O 1
ATOM 1625 N N . LEU A 1 204 ? 11.229 -10.747 -14.053 1.00 81.75 204 LEU A N 1
ATOM 1626 C CA . LEU A 1 204 ? 10.746 -12.051 -14.498 1.00 81.75 204 LEU A CA 1
ATOM 1627 C C . LEU A 1 204 ? 10.246 -12.923 -13.342 1.00 81.75 204 LEU A C 1
ATOM 1629 O O . LEU A 1 204 ? 9.236 -13.594 -13.502 1.00 81.75 204 LEU A O 1
ATOM 1633 N N . ASN A 1 205 ? 10.917 -12.898 -12.190 1.00 77.12 205 ASN A N 1
ATOM 1634 C CA . ASN A 1 205 ? 10.465 -13.604 -10.991 1.00 77.12 205 ASN A CA 1
ATOM 1635 C C . ASN A 1 205 ? 9.197 -12.992 -10.395 1.00 77.12 205 ASN A C 1
ATOM 1637 O O . ASN A 1 205 ? 8.412 -13.723 -9.818 1.00 77.12 205 ASN A O 1
ATOM 1641 N N . TYR A 1 206 ? 8.998 -11.678 -10.521 1.00 69.75 206 TYR A N 1
ATOM 1642 C CA . TYR A 1 206 ? 7.754 -11.046 -10.079 1.00 69.75 206 TYR A CA 1
ATOM 1643 C C . TYR A 1 206 ? 6.574 -11.388 -11.006 1.00 69.75 206 TYR A C 1
ATOM 1645 O O . TYR A 1 206 ? 5.452 -11.504 -10.536 1.00 69.75 206 TYR A O 1
ATOM 1653 N N . GLU A 1 207 ? 6.796 -11.515 -12.321 1.00 66.69 207 GLU A N 1
ATOM 1654 C CA . GLU A 1 207 ? 5.733 -11.873 -13.283 1.00 66.69 207 GLU A CA 1
ATOM 1655 C C . GLU A 1 207 ? 5.297 -13.349 -13.231 1.00 66.69 207 GLU A C 1
ATOM 1657 O O . GLU A 1 207 ? 4.280 -13.698 -13.832 1.00 66.69 207 GLU A O 1
ATOM 1662 N N . LYS A 1 208 ? 6.100 -14.224 -12.620 1.00 70.62 208 LYS A N 1
ATOM 1663 C CA . LYS A 1 208 ? 5.837 -15.665 -12.516 1.00 70.62 208 LYS A CA 1
ATOM 1664 C C . LYS A 1 208 ? 5.085 -15.991 -11.238 1.00 70.62 208 LYS A C 1
ATOM 1666 O O . LYS A 1 208 ? 4.185 -16.854 -11.332 1.00 70.62 208 LYS A O 1
#

Nearest PDB structures (foldseek):
  5kzt-assembly1_A  TM=9.058E-01  e=4.988E-03  Listeria monocytogenes 10403S
  3tpa-assembly1_A  TM=6.707E-01  e=5.777E-01  Glaesserella parasuis 29755
  8wnd-assembly1_A  TM=1.461E-01  e=6.761E+00  Saccharomyces cerevisiae

Foldseek 3Di:
DVVCVVVVHDDDDLPDDDPDQPPQADDDPSSVVVNVVQDWDQWDADPPDPPDTHGTQFPDKDAPDPVDRLHMDTHGDQCDAHPVRHHDDPVVVVCVLLCSLQLVSVGPCQVVCVSNPCSVCSSPADPLLVLLPPDPVCDPLNCVLPVPDGQAADCPDDPQASNNHGLLRDALVRLVVCLVPVVSDDDDPSQDPVNSNSSSVSSNVVND

Sequence (208 aa):
VDIASEKGILIMGNTAEPKGLDPHIVSGVLESNVIRALFEGLVGAHPSKDGVALPGVATKWYPVNSERPDEWIFKLRKDAQWSDGTALTAEDFLFSFQRLLTPALASDYSFMLYYIKDAEPYHKSQRSYLLSRNDANFTKEWWASLKDVDFGPDEKAKEGSFNFIGLDKLKVSQLERLLKKSSLFKWPENVSSEIRQSLIMKNLNYEK